Protein AF-0000000087669460 (afdb_homodimer)

Nearest PDB structures (foldseek):
  6a54-assembly1_A  TM=9.363E-01  e=1.721E-11  Candidatus Pelagibacter ubique HTCC1062
  5tfz-assembly1_B  TM=9.361E-01  e=1.911E-11  Candidatus Pelagibacter ubique HTCC1062
  6a55-assembly1_B  TM=9.309E-01  e=2.482E-11  Candidatus Pelagibacter ubique HTCC1062
  3h9a-assembly1_A  TM=9.323E-01  e=5.421E-06  Bacillus subtilis
  5fq0-assembly1_A  TM=8.524E-01  e=1.253E-06  Halomonas sp.

Solvent-accessible surface area (backbone atoms only — not comparable to full-atom values): 13036 Å² total; per-residue (Å²): 125,82,77,70,64,44,71,46,75,49,37,58,90,79,30,68,81,46,72,48,79,46,90,76,55,20,34,34,34,34,19,68,68,38,17,40,87,82,34,57,40,56,59,34,13,31,31,40,38,39,22,45,48,67,59,13,19,40,43,58,28,28,33,72,65,40,39,35,42,34,29,69,33,42,40,33,42,36,33,48,75,89,40,77,42,83,41,37,54,58,30,33,35,42,41,39,48,52,45,45,32,30,38,34,14,76,33,88,47,52,23,30,32,42,39,39,33,66,40,22,39,54,88,71,63,58,79,44,57,79,130,125,82,76,69,65,44,70,46,76,48,36,58,88,79,31,68,81,45,71,46,80,44,89,76,55,20,33,34,36,34,21,69,69,36,18,41,87,82,33,58,40,54,59,34,12,31,30,39,38,38,22,44,47,67,60,12,20,39,43,59,28,28,33,72,64,40,38,36,43,36,29,68,33,41,39,31,42,38,34,48,75,89,40,77,41,82,40,37,53,58,30,35,35,41,41,39,50,52,46,45,33,32,38,34,16,79,33,88,48,52,22,29,30,41,39,40,32,66,39,22,38,55,87,71,64,59,80,43,57,80,130

Organism: NCBI:txid484088

Structure (mmCIF, N/CA/C/O backbone):
data_AF-0000000087669460-model_v1
#
loop_
_entity.id
_entity.type
_entity.pdbx_description
1 polymer Cupin
#
loop_
_atom_site.group_PDB
_atom_site.id
_atom_site.type_symbol
_atom_site.label_atom_id
_atom_site.label_alt_id
_atom_site.label_comp_id
_atom_site.label_asym_id
_atom_site.label_entity_id
_atom_site.label_seq_id
_atom_site.pdbx_PDB_ins_code
_atom_site.Cartn_x
_atom_site.Cartn_y
_atom_site.Cartn_z
_atom_site.occupancy
_atom_site.B_iso_or_equiv
_atom_site.auth_seq_id
_atom_site.auth_comp_id
_atom_site.auth_asym_id
_atom_site.auth_atom_id
_atom_site.pdbx_PDB_model_num
ATOM 1 N N . MET A 1 1 ? 17.766 -7.715 21.797 1 35.56 1 MET A N 1
ATOM 2 C CA . MET A 1 1 ? 17.625 -6.266 21.734 1 35.56 1 MET A CA 1
ATOM 3 C C . MET A 1 1 ? 16.609 -5.875 20.656 1 35.56 1 MET A C 1
ATOM 5 O O . MET A 1 1 ? 16.781 -6.23 19.484 1 35.56 1 MET A O 1
ATOM 9 N N . THR A 1 2 ? 15.438 -5.91 20.953 1 46.94 2 THR A N 1
ATOM 10 C CA . THR A 1 2 ? 14.32 -5.707 20.047 1 46.94 2 THR A CA 1
ATOM 11 C C . THR A 1 2 ? 14.633 -4.594 19.047 1 46.94 2 THR A C 1
ATOM 13 O O . THR A 1 2 ? 14.891 -3.455 19.453 1 46.94 2 THR A O 1
ATOM 16 N N . LYS A 1 3 ? 15.297 -4.859 18.062 1 59.25 3 LYS A N 1
ATOM 17 C CA . LYS A 1 3 ? 15.781 -3.848 17.125 1 59.25 3 LYS A CA 1
ATOM 18 C C . LYS A 1 3 ? 14.75 -2.736 16.938 1 59.25 3 LYS A C 1
ATOM 20 O O . LYS A 1 3 ? 13.57 -3.01 16.688 1 59.25 3 LYS A O 1
ATOM 25 N N . LEU A 1 4 ? 14.922 -1.561 17.453 1 86.25 4 LEU A N 1
ATOM 26 C CA . LEU A 1 4 ? 14.039 -0.399 17.391 1 86.25 4 LEU A CA 1
ATOM 27 C C . LEU A 1 4 ? 13.648 -0.082 15.953 1 86.25 4 LEU A C 1
ATOM 29 O O . LEU A 1 4 ? 14.508 0.016 15.078 1 86.25 4 LEU A O 1
ATOM 33 N N . THR A 1 5 ? 12.422 -0.112 15.719 1 95.88 5 THR A N 1
ATOM 34 C CA . THR A 1 5 ? 11.891 0.25 14.406 1 95.88 5 THR A CA 1
ATOM 35 C C . THR A 1 5 ? 12.359 1.645 14 1 95.88 5 THR A C 1
ATOM 37 O O . THR A 1 5 ? 12.352 2.57 14.82 1 95.88 5 THR A O 1
ATOM 40 N N . GLN A 1 6 ? 12.883 1.803 12.789 1 97.75 6 GLN A N 1
ATOM 41 C CA . GLN A 1 6 ? 13.383 3.07 12.273 1 97.75 6 GLN A CA 1
ATOM 42 C C . GLN A 1 6 ? 12.672 3.453 10.977 1 97.75 6 GLN A C 1
ATOM 44 O O . GLN A 1 6 ? 12.18 2.586 10.258 1 97.75 6 GLN A O 1
ATOM 49 N N . PRO A 1 7 ? 12.602 4.797 10.758 1 98.31 7 PRO A N 1
ATOM 50 C CA . PRO A 1 7 ? 12.094 5.195 9.438 1 98.31 7 PRO A CA 1
ATOM 51 C C . PRO A 1 7 ? 12.945 4.66 8.289 1 98.31 7 PRO A C 1
ATOM 53 O O . PRO A 1 7 ? 14.172 4.59 8.414 1 98.31 7 PRO A O 1
ATOM 56 N N . VAL A 1 8 ? 12.367 4.289 7.199 1 98.56 8 VAL A N 1
ATOM 57 C CA . VAL A 1 8 ? 13.07 3.812 6.012 1 98.56 8 VAL A CA 1
ATOM 58 C C . VAL A 1 8 ? 12.445 4.426 4.758 1 98.56 8 VAL A C 1
ATOM 60 O O . VAL A 1 8 ? 11.227 4.445 4.613 1 98.56 8 VAL A O 1
ATOM 63 N N . ILE A 1 9 ? 13.164 5.023 3.895 1 98.81 9 ILE A N 1
ATOM 64 C CA . ILE A 1 9 ? 12.773 5.438 2.551 1 98.81 9 ILE A CA 1
ATOM 65 C C . ILE A 1 9 ? 13.578 4.652 1.515 1 98.81 9 ILE A C 1
ATOM 67 O O . ILE A 1 9 ? 14.805 4.617 1.569 1 98.81 9 ILE A O 1
ATOM 71 N N . THR A 1 10 ? 12.922 3.99 0.624 1 98.81 10 THR A N 1
ATOM 72 C CA . THR A 1 10 ? 13.609 3.146 -0.344 1 98.81 10 THR A CA 1
ATOM 73 C C . THR A 1 10 ? 12.805 3.037 -1.637 1 98.81 10 THR A C 1
ATOM 75 O O . THR A 1 10 ? 11.773 3.689 -1.787 1 98.81 10 THR A O 1
ATOM 78 N N . SER A 1 11 ? 13.266 2.309 -2.615 1 98.88 11 SER A N 1
ATOM 79 C CA . SER A 1 11 ? 12.633 2.018 -3.898 1 98.88 11 SER A CA 1
ATOM 80 C C . SER A 1 11 ? 13.07 0.655 -4.43 1 98.88 11 SER A C 1
ATOM 82 O O . SER A 1 11 ? 13.945 0.011 -3.859 1 98.88 11 SER A O 1
ATOM 84 N N . ALA A 1 12 ? 12.383 0.274 -5.473 1 98.81 12 ALA A N 1
ATOM 85 C CA . ALA A 1 12 ? 12.727 -1.005 -6.09 1 98.81 12 ALA A CA 1
ATOM 86 C C . ALA A 1 12 ? 14.188 -1.04 -6.512 1 98.81 12 ALA A C 1
ATOM 88 O O . ALA A 1 12 ? 14.844 -2.082 -6.422 1 98.81 12 ALA A O 1
ATOM 89 N N . ALA A 1 13 ? 14.688 0.065 -6.926 1 98.5 13 ALA A N 1
ATOM 90 C CA . ALA A 1 13 ? 16.047 0.14 -7.445 1 98.5 13 ALA A CA 1
ATOM 91 C C . ALA A 1 13 ? 17.062 -0.194 -6.363 1 98.5 13 ALA A C 1
ATOM 93 O O . ALA A 1 13 ? 18.203 -0.595 -6.664 1 98.5 13 ALA A O 1
ATOM 94 N N . GLU A 1 14 ? 16.719 -0.073 -5.105 1 98.5 14 GLU A N 1
ATOM 95 C CA . GLU A 1 14 ? 17.641 -0.268 -3.994 1 98.5 14 GLU A CA 1
ATOM 96 C C . GLU A 1 14 ? 17.484 -1.66 -3.387 1 98.5 14 GLU A C 1
ATOM 98 O O . GLU A 1 14 ? 18.047 -1.948 -2.332 1 98.5 14 GLU A O 1
ATOM 103 N N . ARG A 1 15 ? 16.672 -2.457 -3.953 1 98.75 15 ARG A N 1
ATOM 104 C CA . ARG A 1 15 ? 16.391 -3.795 -3.445 1 98.75 15 ARG A CA 1
ATOM 105 C C . ARG A 1 15 ? 16.641 -4.852 -4.516 1 98.75 15 ARG A C 1
ATOM 107 O O . ARG A 1 15 ? 16.422 -4.609 -5.703 1 98.75 15 ARG A O 1
ATOM 114 N N . PRO A 1 16 ? 17.094 -6.004 -4.113 1 98.38 16 PRO A N 1
ATOM 115 C CA . PRO A 1 16 ? 17.328 -7.047 -5.113 1 98.38 16 PRO A CA 1
ATOM 116 C C . PRO A 1 16 ? 16.047 -7.465 -5.836 1 98.38 16 PRO A C 1
ATOM 118 O O . PRO A 1 16 ? 14.953 -7.391 -5.262 1 98.38 16 PRO A O 1
ATOM 121 N N . ARG A 1 17 ? 16.234 -7.891 -7.035 1 98.5 17 ARG A N 1
ATOM 122 C CA . ARG A 1 17 ? 15.133 -8.477 -7.805 1 98.5 17 ARG A CA 1
ATOM 123 C C . ARG A 1 17 ? 15.016 -9.969 -7.535 1 98.5 17 ARG A C 1
ATOM 125 O O . ARG A 1 17 ? 16 -10.711 -7.633 1 98.5 17 ARG A O 1
ATOM 132 N N . GLU A 1 18 ? 13.891 -10.383 -7.191 1 98.44 18 GLU A N 1
ATOM 133 C CA . GLU A 1 18 ? 13.555 -11.797 -7.059 1 98.44 18 GLU A CA 1
ATOM 134 C C . GLU A 1 18 ? 12.516 -12.219 -8.094 1 98.44 18 GLU A C 1
ATOM 136 O O . GLU A 1 18 ? 11.852 -11.375 -8.695 1 98.44 18 GLU A O 1
ATOM 141 N N . GLU A 1 19 ? 12.453 -13.523 -8.352 1 98 19 GLU A N 1
ATOM 142 C CA . GLU A 1 19 ? 11.484 -13.93 -9.367 1 98 19 GLU A CA 1
ATOM 143 C C . GLU A 1 19 ? 11.117 -15.398 -9.219 1 98 19 GLU A C 1
ATOM 145 O O . GLU A 1 19 ? 11.898 -16.203 -8.703 1 98 19 GLU A O 1
ATOM 150 N N . TRP A 1 20 ? 9.977 -15.688 -9.516 1 97.56 20 TRP A N 1
ATOM 151 C CA . TRP A 1 20 ? 9.531 -17.031 -9.875 1 97.56 20 TRP A CA 1
ATOM 152 C C . TRP A 1 20 ? 9.297 -17.156 -11.375 1 97.56 20 TRP A C 1
ATOM 154 O O . TRP A 1 20 ? 8.781 -16.219 -12 1 97.56 20 TRP A O 1
ATOM 164 N N . ASN A 1 21 ? 9.711 -18.141 -11.977 1 96.56 21 ASN A N 1
ATOM 165 C CA . ASN A 1 21 ? 9.492 -18.453 -13.383 1 96.56 21 ASN A CA 1
ATOM 166 C C . ASN A 1 21 ? 9.391 -19.953 -13.609 1 96.56 21 ASN A C 1
ATOM 168 O O . ASN A 1 21 ? 10.312 -20.578 -14.148 1 96.56 21 ASN A O 1
ATOM 172 N N . ASP A 1 22 ? 8.281 -20.516 -13.227 1 96.38 22 ASP A N 1
ATOM 173 C CA . ASP A 1 22 ? 8.008 -21.938 -13.344 1 96.38 22 ASP A CA 1
ATOM 174 C C . ASP A 1 22 ? 6.5 -22.203 -13.367 1 96.38 22 ASP A C 1
ATOM 176 O O . ASP A 1 22 ? 5.707 -21.344 -12.984 1 96.38 22 ASP A O 1
ATOM 180 N N . PRO A 1 23 ? 6.059 -23.328 -13.828 1 94.94 23 PRO A N 1
ATOM 181 C CA . PRO A 1 23 ? 4.633 -23.578 -14.039 1 94.94 23 PRO A CA 1
ATOM 182 C C . PRO A 1 23 ? 3.834 -23.562 -12.742 1 94.94 23 PRO A C 1
ATOM 184 O O . PRO A 1 23 ? 2.635 -23.266 -12.75 1 94.94 23 PRO A O 1
ATOM 187 N N . VAL A 1 24 ? 4.422 -23.875 -11.641 1 96.38 24 VAL A N 1
ATOM 188 C CA . VAL A 1 24 ? 3.719 -23.969 -10.367 1 96.38 24 VAL A CA 1
ATOM 189 C C . VAL A 1 24 ? 3.398 -22.562 -9.852 1 96.38 24 VAL A C 1
ATOM 191 O O . VAL A 1 24 ? 2.268 -22.281 -9.438 1 96.38 24 VAL A O 1
ATOM 194 N N . HIS A 1 25 ? 4.332 -21.609 -9.945 1 97.31 25 HIS A N 1
ATOM 195 C CA . HIS A 1 25 ? 4.199 -20.297 -9.344 1 97.31 25 HIS A CA 1
ATOM 196 C C . HIS A 1 25 ? 3.738 -19.266 -10.367 1 97.31 25 HIS A C 1
ATOM 198 O O . HIS A 1 25 ? 3.061 -18.297 -10.023 1 97.31 25 HIS A O 1
ATOM 204 N N . GLY A 1 26 ? 4.078 -19.5 -11.602 1 96.44 26 GLY A N 1
ATOM 205 C CA . GLY A 1 26 ? 3.908 -18.5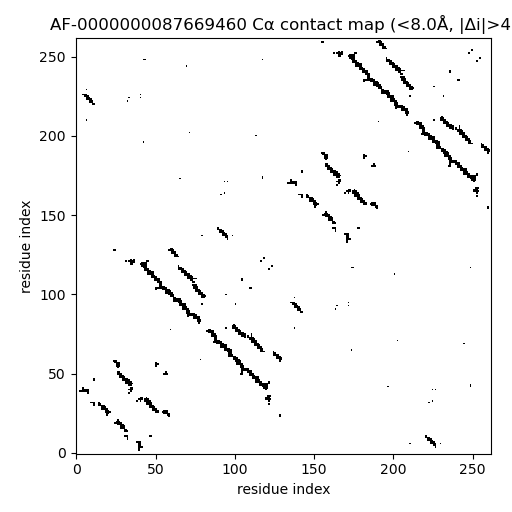16 -12.656 1 96.44 26 GLY A CA 1
ATOM 206 C C . GLY A 1 26 ? 5.172 -17.734 -12.945 1 96.44 26 GLY A C 1
ATOM 207 O O . GLY A 1 26 ? 6.277 -18.203 -12.664 1 96.44 26 GLY A O 1
ATOM 208 N N . SER A 1 27 ? 5.004 -16.703 -13.703 1 97.31 27 SER A N 1
ATOM 209 C CA . SER A 1 27 ? 6.098 -15.797 -14.055 1 97.31 27 SER A CA 1
ATOM 210 C C . SER A 1 27 ? 5.875 -14.406 -13.469 1 97.31 27 SER A C 1
ATOM 212 O O . SER A 1 27 ? 5.082 -13.625 -14 1 97.31 27 SER A O 1
ATOM 214 N N . VAL A 1 28 ? 6.602 -14.117 -12.391 1 98.44 28 VAL A N 1
ATOM 215 C CA . VAL A 1 28 ? 6.469 -12.867 -11.656 1 98.44 28 VAL A CA 1
ATOM 216 C C . VAL A 1 28 ? 7.801 -12.5 -11.008 1 98.44 28 VAL A C 1
ATOM 218 O O . VAL A 1 28 ? 8.547 -13.375 -10.57 1 98.44 28 VAL A O 1
ATOM 221 N N . SER A 1 29 ? 8.109 -11.25 -11.07 1 98.5 29 SER A N 1
ATOM 222 C CA . SER A 1 29 ? 9.266 -10.742 -10.336 1 98.5 29 SER A CA 1
ATOM 223 C C . SER A 1 29 ? 8.836 -9.727 -9.281 1 98.5 29 SER A C 1
ATOM 225 O O . SER A 1 29 ? 7.734 -9.172 -9.352 1 98.5 29 SER A O 1
ATOM 227 N N . TRP A 1 30 ? 9.734 -9.555 -8.266 1 98.81 30 TRP A N 1
ATOM 228 C CA . TRP A 1 30 ? 9.367 -8.57 -7.246 1 98.81 30 TRP A CA 1
ATOM 229 C C . TRP A 1 30 ? 10.609 -8.039 -6.543 1 98.81 30 TRP A C 1
ATOM 231 O O . TRP A 1 30 ? 11.703 -8.586 -6.695 1 98.81 30 TRP A O 1
ATOM 241 N N . HIS A 1 31 ? 10.453 -6.91 -5.945 1 98.88 31 HIS A N 1
ATOM 242 C CA . HIS A 1 31 ? 11.367 -6.293 -4.988 1 98.88 31 HIS A CA 1
ATOM 243 C C . HIS A 1 31 ? 10.703 -6.117 -3.629 1 98.88 31 HIS A C 1
ATOM 245 O O . HIS A 1 31 ? 9.734 -5.367 -3.498 1 98.88 31 HIS A O 1
ATOM 251 N N . THR A 1 32 ? 11.227 -6.84 -2.617 1 98.94 32 THR A N 1
ATOM 252 C CA . THR A 1 32 ? 10.75 -6.586 -1.265 1 98.94 32 THR A CA 1
ATOM 253 C C . THR A 1 32 ? 11.344 -5.293 -0.712 1 98.94 32 THR A C 1
ATOM 255 O O . THR A 1 32 ? 12.57 -5.148 -0.642 1 98.94 32 THR A O 1
ATOM 258 N N . LEU A 1 33 ? 10.477 -4.398 -0.314 1 98.94 33 LEU A N 1
ATOM 259 C CA . LEU A 1 33 ? 10.945 -3.08 0.102 1 98.94 33 LEU A CA 1
ATOM 260 C C . LEU A 1 33 ? 11.062 -3 1.62 1 98.94 33 LEU A C 1
ATOM 262 O O . LEU A 1 33 ? 12.008 -2.414 2.143 1 98.94 33 LEU A O 1
ATOM 266 N N . PHE A 1 34 ? 10.07 -3.486 2.322 1 98.94 34 PHE A N 1
ATOM 267 C CA . PHE A 1 34 ? 10.039 -3.521 3.779 1 98.94 34 PHE A CA 1
ATOM 268 C C . PHE A 1 34 ? 9.82 -4.945 4.281 1 98.94 34 PHE A C 1
ATOM 270 O O . PHE A 1 34 ? 8.859 -5.605 3.881 1 98.94 34 PHE A O 1
ATOM 277 N N . SER A 1 35 ? 10.625 -5.379 5.129 1 98.88 35 SER A N 1
ATOM 278 C CA . SER A 1 35 ? 10.57 -6.648 5.848 1 98.88 35 SER A CA 1
ATOM 279 C C . SER A 1 35 ? 11.531 -6.66 7.027 1 98.88 35 SER A C 1
ATOM 281 O O . SER A 1 35 ? 12.68 -6.227 6.898 1 98.88 35 SER A O 1
ATOM 283 N N . SER A 1 36 ? 11.047 -7.168 8.117 1 98.56 36 SER A N 1
ATOM 284 C CA . SER A 1 36 ? 11.828 -7.016 9.344 1 98.56 36 SER A CA 1
ATOM 285 C C . SER A 1 36 ? 13.156 -7.758 9.25 1 98.56 36 SER A C 1
ATOM 287 O O . SER A 1 36 ? 14.086 -7.461 10 1 98.56 36 SER A O 1
ATOM 289 N N . ASP A 1 37 ? 13.25 -8.742 8.398 1 98 37 ASP A N 1
ATOM 290 C CA . ASP A 1 37 ? 14.492 -9.492 8.25 1 98 37 ASP A CA 1
ATOM 291 C C . ASP A 1 37 ? 15.484 -8.727 7.367 1 98 37 ASP A C 1
ATOM 293 O O . ASP A 1 37 ? 16.672 -9.047 7.348 1 98 37 ASP A O 1
ATOM 297 N N . ILE A 1 38 ? 15.094 -7.637 6.652 1 97.56 38 ILE A N 1
ATOM 298 C CA . ILE A 1 38 ? 16.016 -6.969 5.746 1 97.56 38 ILE A CA 1
ATOM 299 C C . ILE A 1 38 ? 16.047 -5.473 6.043 1 97.56 38 ILE A C 1
ATOM 301 O O . ILE A 1 38 ? 16.984 -4.77 5.629 1 97.56 38 ILE A O 1
ATOM 305 N N . THR A 1 39 ? 15.047 -4.883 6.656 1 98.44 39 THR A N 1
ATOM 306 C CA . THR A 1 39 ? 14.984 -3.49 7.082 1 98.44 39 THR A CA 1
ATOM 307 C C . THR A 1 39 ? 14.578 -3.389 8.547 1 98.44 39 THR A C 1
ATOM 309 O O . THR A 1 39 ? 13.953 -4.305 9.094 1 98.44 39 THR A O 1
ATOM 312 N N . PRO A 1 40 ? 14.945 -2.273 9.148 1 98.38 40 PRO A N 1
ATOM 313 C CA . PRO A 1 40 ? 14.516 -2.082 10.539 1 98.38 40 PRO A CA 1
ATOM 314 C C . PRO A 1 40 ? 13.062 -1.623 10.656 1 98.38 40 PRO A C 1
ATOM 316 O O . PRO A 1 40 ? 12.789 -0.575 11.242 1 98.38 40 PRO A O 1
ATOM 319 N N . THR A 1 41 ? 12.141 -2.33 10.07 1 98.5 41 THR A N 1
ATOM 320 C CA . THR A 1 41 ? 10.711 -2.068 10.047 1 98.5 41 THR A CA 1
ATOM 321 C C . THR A 1 41 ? 9.938 -3.203 10.719 1 98.5 41 THR A C 1
ATOM 323 O O . THR A 1 41 ? 10.516 -4.254 11.023 1 98.5 41 THR A O 1
ATOM 326 N N . ASP A 1 42 ? 8.688 -2.9 11.039 1 97.5 42 ASP A N 1
ATOM 327 C CA . ASP A 1 42 ? 7.859 -3.889 11.727 1 97.5 42 ASP A CA 1
ATOM 328 C C . ASP A 1 42 ? 6.395 -3.768 11.305 1 97.5 42 ASP A C 1
ATOM 330 O O . ASP A 1 42 ? 6.066 -3.006 10.391 1 97.5 42 ASP A O 1
ATOM 334 N N . SER A 1 43 ? 5.617 -4.574 11.773 1 98.44 43 SER A N 1
ATOM 335 C CA . SER A 1 43 ? 4.16 -4.508 11.75 1 98.44 43 SER A CA 1
ATOM 336 C C . SER A 1 43 ? 3.613 -4.789 10.359 1 98.44 43 SER A C 1
ATOM 338 O O . SER A 1 43 ? 2.48 -5.254 10.211 1 98.44 43 SER A O 1
ATOM 340 N N . MET A 1 44 ? 4.375 -4.387 9.328 1 98.88 44 MET A N 1
ATOM 341 C CA . MET A 1 44 ? 3.973 -4.605 7.938 1 98.88 44 MET A CA 1
ATOM 342 C C . MET A 1 44 ? 5.168 -5.004 7.082 1 98.88 44 MET A C 1
ATOM 344 O O . MET A 1 44 ? 6.297 -4.574 7.34 1 98.88 44 MET A O 1
ATOM 348 N N . SER A 1 45 ? 4.969 -5.75 6.078 1 98.94 45 SER A N 1
ATOM 349 C CA . SER A 1 45 ? 5.902 -5.969 4.973 1 98.94 45 SER A CA 1
ATOM 350 C C . SER A 1 45 ? 5.277 -5.582 3.639 1 98.94 45 SER A C 1
ATOM 352 O O . SER A 1 45 ? 4.055 -5.609 3.486 1 98.94 45 SER A O 1
ATOM 354 N N . ALA A 1 46 ? 6.086 -5.176 2.689 1 98.94 46 ALA A N 1
ATOM 355 C CA . ALA A 1 46 ? 5.57 -4.625 1.439 1 98.94 46 ALA A CA 1
ATOM 356 C C . ALA A 1 46 ? 6.633 -4.664 0.344 1 98.94 46 ALA A C 1
ATOM 358 O O . A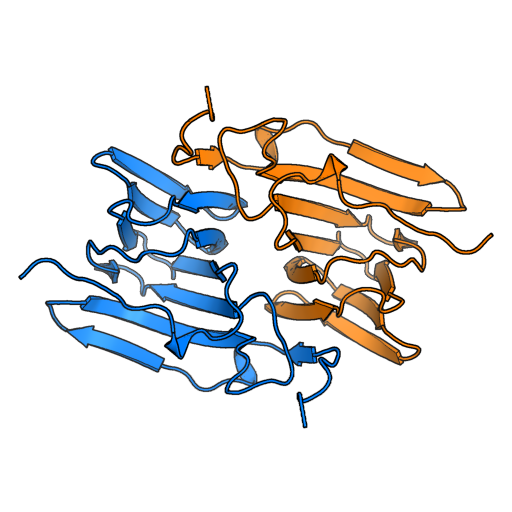LA A 1 46 ? 7.824 -4.766 0.631 1 98.94 46 ALA A O 1
ATOM 359 N N . GLY A 1 47 ? 6.152 -4.555 -0.864 1 98.94 47 GLY A N 1
ATOM 360 C CA . GLY A 1 47 ? 7.047 -4.531 -2.01 1 98.94 47 GLY A CA 1
ATOM 361 C C . GLY A 1 47 ? 6.328 -4.277 -3.322 1 98.94 47 GLY A C 1
ATOM 362 O O . GLY A 1 47 ? 5.164 -3.877 -3.33 1 98.94 47 GLY A O 1
ATOM 363 N N . ILE A 1 48 ? 7.078 -4.332 -4.379 1 98.94 48 ILE A N 1
ATOM 364 C CA . ILE A 1 48 ? 6.578 -4.145 -5.734 1 98.94 48 ILE A CA 1
ATOM 365 C C . ILE A 1 48 ? 6.707 -5.449 -6.52 1 98.94 48 ILE A C 1
ATOM 367 O O . ILE A 1 48 ? 7.75 -6.109 -6.473 1 98.94 48 ILE A O 1
ATOM 371 N N . ALA A 1 49 ? 5.695 -5.805 -7.164 1 98.88 49 ALA A N 1
ATOM 372 C CA . ALA A 1 49 ? 5.719 -6.961 -8.055 1 98.88 49 ALA A CA 1
ATOM 373 C C . ALA A 1 49 ? 5.438 -6.547 -9.5 1 98.88 49 ALA A C 1
ATOM 375 O O . ALA A 1 49 ? 4.77 -5.539 -9.742 1 98.88 49 ALA A O 1
ATOM 376 N N . GLU A 1 50 ? 5.938 -7.297 -10.352 1 98.75 50 GLU A N 1
ATOM 377 C CA . GLU A 1 50 ? 5.789 -7.031 -11.781 1 98.75 50 GLU A CA 1
ATOM 378 C C . GLU A 1 50 ? 5.492 -8.312 -12.555 1 98.75 50 GLU A C 1
ATOM 380 O O . GLU A 1 50 ? 6.125 -9.344 -12.32 1 98.75 50 GLU A O 1
ATOM 385 N N . LEU A 1 51 ? 4.516 -8.25 -13.375 1 98.69 51 LEU A N 1
ATOM 386 C CA . LEU A 1 51 ? 4.191 -9.305 -14.328 1 98.69 51 LEU A CA 1
ATOM 387 C C . LEU A 1 51 ? 4.441 -8.836 -15.758 1 98.69 51 LEU A C 1
ATOM 389 O O . LEU A 1 51 ? 3.938 -7.789 -16.172 1 98.69 51 LEU A O 1
ATOM 393 N N . ALA A 1 52 ? 5.242 -9.578 -16.5 1 96.25 52 ALA A N 1
ATOM 394 C CA . ALA A 1 52 ? 5.637 -9.195 -17.844 1 96.25 52 ALA A CA 1
ATOM 395 C C . ALA A 1 52 ? 4.434 -9.188 -18.797 1 96.25 52 ALA A C 1
ATOM 397 O O . ALA A 1 52 ? 3.453 -9.898 -18.562 1 96.25 52 ALA A O 1
ATOM 398 N N . PRO A 1 53 ? 4.605 -8.383 -19.891 1 94.81 53 PRO A N 1
ATOM 399 C CA . PRO A 1 53 ? 3.531 -8.375 -20.891 1 94.81 53 PRO A CA 1
ATOM 400 C C . PRO A 1 53 ? 3.328 -9.734 -21.547 1 94.81 53 PRO A C 1
ATOM 402 O O . PRO A 1 53 ? 4.293 -10.484 -21.734 1 94.81 53 PRO A O 1
ATOM 405 N N . GLY A 1 54 ? 2.137 -10.039 -21.875 1 86.25 54 GLY A N 1
ATOM 406 C CA . GLY A 1 54 ? 1.807 -11.141 -22.766 1 86.25 54 GLY A CA 1
ATOM 407 C C . GLY A 1 54 ? 1.803 -12.492 -22.078 1 86.25 54 GLY A C 1
ATOM 408 O O . GLY A 1 54 ? 1.92 -13.531 -22.734 1 86.25 54 GLY A O 1
ATOM 409 N N . GLY A 1 55 ? 1.774 -12.484 -20.781 1 86.12 55 GLY A N 1
ATOM 410 C CA . GLY A 1 55 ? 1.624 -13.805 -20.203 1 86.12 55 GLY A CA 1
ATOM 411 C C . GLY A 1 55 ? 2.148 -13.898 -18.781 1 86.12 55 GLY A C 1
ATOM 412 O O . GLY A 1 55 ? 2.094 -14.961 -18.156 1 86.12 55 GLY A O 1
ATOM 413 N N . GLY A 1 56 ? 2.699 -12.852 -18.297 1 95.25 56 GLY A N 1
ATOM 414 C CA . GLY A 1 56 ? 3.055 -12.883 -16.875 1 95.25 56 GLY A CA 1
ATOM 415 C C . GLY A 1 56 ? 1.882 -13.211 -15.977 1 95.25 56 GLY A C 1
ATOM 416 O O . GLY A 1 56 ? 0.754 -12.781 -16.234 1 95.25 56 GLY A O 1
ATOM 417 N N . ALA A 1 57 ? 2.207 -14.07 -14.961 1 97.56 57 ALA A N 1
ATOM 418 C CA . ALA A 1 57 ? 1.124 -14.469 -14.062 1 97.56 57 ALA A CA 1
ATOM 419 C C . ALA A 1 57 ? 1.663 -14.844 -12.68 1 97.56 57 ALA A C 1
ATOM 421 O O . ALA A 1 57 ? 2.82 -15.25 -12.555 1 97.56 57 ALA A O 1
ATOM 422 N N . LEU A 1 58 ? 0.91 -14.594 -11.711 1 98.44 58 LEU A N 1
ATOM 423 C CA . LEU A 1 58 ? 0.983 -15.227 -10.398 1 98.44 58 LEU A CA 1
ATOM 424 C C . LEU A 1 58 ? -0.125 -16.25 -10.227 1 98.44 58 LEU A C 1
ATOM 426 O O . LEU A 1 58 ? -1.307 -15.906 -10.195 1 98.44 58 LEU A O 1
ATOM 430 N N . GLN A 1 59 ? 0.293 -17.484 -10.148 1 97.88 59 GLN A N 1
ATOM 431 C CA . GLN A 1 59 ? -0.677 -18.578 -10.141 1 97.88 59 GLN A CA 1
ATOM 432 C C . GLN A 1 59 ? -1.532 -18.547 -8.875 1 97.88 59 GLN A C 1
ATOM 434 O O . GLN A 1 59 ? -1.141 -17.953 -7.871 1 97.88 59 GLN A O 1
ATOM 439 N N . MET A 1 60 ? -2.717 -19.219 -8.992 1 98.12 60 MET A N 1
ATOM 440 C CA . MET A 1 60 ? -3.639 -19.297 -7.863 1 98.12 60 MET A CA 1
ATOM 441 C C . MET A 1 60 ? -2.938 -19.844 -6.625 1 98.12 60 MET A C 1
ATOM 443 O O . MET A 1 60 ? -2.244 -20.859 -6.699 1 98.12 60 MET A O 1
ATOM 447 N N . HIS A 1 61 ? -3.127 -19.172 -5.504 1 98.62 61 HIS A 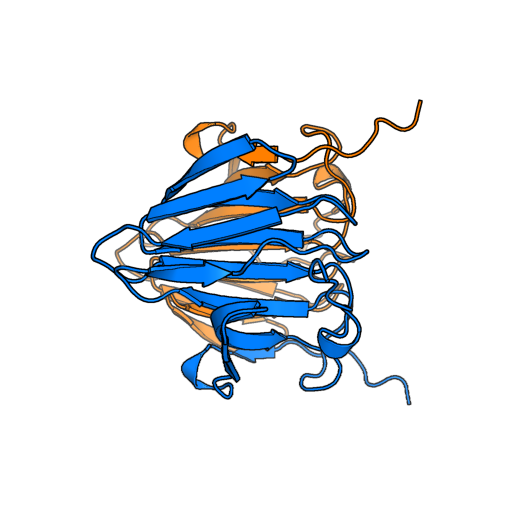N 1
ATOM 448 C CA . HIS A 1 61 ? -2.504 -19.594 -4.254 1 98.62 61 HIS A CA 1
ATOM 449 C C . HIS A 1 61 ? -3.258 -19.031 -3.051 1 98.62 61 HIS A C 1
ATOM 451 O O . HIS A 1 61 ? -4.238 -18.297 -3.213 1 98.62 61 HIS A O 1
ATOM 457 N N . ARG A 1 62 ? -2.83 -19.438 -1.843 1 98.38 62 ARG A N 1
ATOM 458 C CA . ARG A 1 62 ? -3.371 -18.953 -0.576 1 98.38 62 ARG A CA 1
ATOM 459 C C . ARG A 1 62 ? -2.254 -18.656 0.415 1 98.38 62 ARG A C 1
ATOM 461 O O . ARG A 1 62 ? -1.15 -19.188 0.303 1 98.38 62 ARG A O 1
ATOM 468 N N . HIS A 1 63 ? -2.514 -17.859 1.262 1 98.62 63 HIS A N 1
ATOM 469 C CA . HIS A 1 63 ? -1.735 -17.625 2.473 1 98.62 63 HIS A CA 1
ATOM 470 C C . HIS A 1 63 ? -2.611 -17.078 3.592 1 98.62 63 HIS A C 1
ATOM 472 O O . HIS A 1 63 ? -3.686 -16.516 3.332 1 98.62 63 HIS A O 1
ATOM 478 N N . ALA A 1 64 ? -2.168 -17.188 4.84 1 98.62 64 ALA A N 1
ATOM 479 C CA . ALA A 1 64 ? -2.992 -16.906 6.012 1 98.62 64 ALA A CA 1
ATOM 480 C C . ALA A 1 64 ? -3.215 -15.406 6.191 1 98.62 64 ALA A C 1
ATOM 482 O O . ALA A 1 64 ? -4.258 -14.984 6.691 1 98.62 64 ALA A O 1
ATOM 483 N N . GLU A 1 65 ? -2.246 -14.664 5.852 1 98.56 65 GLU A N 1
ATOM 484 C CA . GLU A 1 65 ? -2.305 -13.219 6.07 1 98.56 65 GLU A CA 1
ATOM 485 C C . GLU A 1 65 ? -3.164 -12.539 5.012 1 98.56 65 GLU A C 1
ATOM 487 O O . GLU A 1 65 ? -3.086 -12.875 3.828 1 98.56 65 GLU A O 1
ATOM 492 N N . PRO A 1 66 ? -4.027 -11.633 5.402 1 98.81 66 PRO A N 1
ATOM 493 C CA . PRO A 1 66 ? -4.617 -10.773 4.371 1 98.81 66 PRO A CA 1
ATOM 494 C C . PRO A 1 66 ? -3.57 -9.961 3.615 1 98.81 66 PRO A C 1
ATOM 496 O O . PRO A 1 66 ? -2.428 -9.844 4.066 1 98.81 66 PRO A O 1
ATOM 499 N N . GLU A 1 67 ? -3.953 -9.453 2.502 1 98.94 67 GLU A N 1
ATOM 500 C CA . GLU A 1 67 ? -3.027 -8.75 1.612 1 98.94 67 GLU A CA 1
ATOM 501 C C . GLU A 1 67 ? -3.732 -7.633 0.851 1 98.94 67 GLU A C 1
ATOM 503 O O . GLU A 1 67 ? -4.926 -7.73 0.558 1 98.94 67 GLU A O 1
ATOM 508 N N . ILE A 1 68 ? -3.08 -6.559 0.582 1 98.94 68 ILE A N 1
ATOM 509 C CA . ILE A 1 68 ? -3.557 -5.488 -0.288 1 98.94 68 ILE A CA 1
ATOM 510 C C . ILE A 1 68 ? -2.686 -5.414 -1.541 1 98.94 68 ILE A C 1
ATOM 512 O O . ILE A 1 68 ? -1.46 -5.527 -1.46 1 98.94 68 ILE A O 1
ATOM 516 N N . TYR A 1 69 ? -3.291 -5.348 -2.721 1 98.94 69 TYR A N 1
ATOM 517 C CA . TYR A 1 69 ? -2.646 -4.914 -3.953 1 98.94 69 TYR A CA 1
ATOM 518 C C . TYR A 1 69 ? -3.062 -3.492 -4.316 1 98.94 69 TYR A C 1
ATOM 520 O O . TYR A 1 69 ? -4.238 -3.135 -4.203 1 98.94 69 TYR A O 1
ATOM 528 N N . PHE A 1 70 ? -2.182 -2.68 -4.727 1 99 70 PHE A N 1
ATOM 529 C CA . PHE A 1 70 ? -2.453 -1.437 -5.438 1 99 70 PHE A CA 1
ATOM 530 C C . PHE A 1 70 ? -1.797 -1.447 -6.816 1 99 70 PHE A C 1
ATOM 532 O O . PHE A 1 70 ? -0.568 -1.437 -6.922 1 99 70 PHE A O 1
ATOM 539 N N . ILE A 1 71 ? -2.588 -1.452 -7.871 1 98.94 71 ILE A N 1
ATOM 540 C CA . ILE A 1 71 ? -2.061 -1.521 -9.227 1 98.94 71 ILE A CA 1
ATOM 541 C C . ILE A 1 71 ? -1.503 -0.159 -9.633 1 98.94 71 ILE A C 1
ATOM 543 O O . ILE A 1 71 ? -2.207 0.852 -9.57 1 98.94 71 ILE A O 1
ATOM 547 N N . THR A 1 72 ? -0.277 -0.167 -10.062 1 98.69 72 THR A N 1
ATOM 548 C CA . THR A 1 72 ? 0.364 1.112 -10.344 1 98.69 72 THR A CA 1
ATOM 549 C C . THR A 1 72 ? 0.564 1.301 -11.844 1 98.69 72 THR A C 1
ATOM 551 O O . THR A 1 72 ? 0.74 2.426 -12.32 1 98.69 72 THR A O 1
ATOM 554 N N . GLU A 1 73 ? 0.645 0.259 -12.516 1 98.31 73 GLU A N 1
ATOM 555 C CA . GLU A 1 73 ? 0.861 0.302 -13.953 1 98.31 73 GLU A CA 1
ATOM 556 C C . GLU A 1 73 ? 0.197 -0.884 -14.648 1 98.31 73 GLU A C 1
ATOM 558 O O . GLU A 1 73 ? 0.22 -2.004 -14.133 1 98.31 73 GLU A O 1
ATOM 563 N N . GLY A 1 74 ? -0.349 -0.656 -15.859 1 98 74 GLY A N 1
ATOM 564 C CA . GLY A 1 74 ? -0.834 -1.726 -16.719 1 98 74 GLY A CA 1
ATOM 565 C C . GLY A 1 74 ? -2.238 -2.182 -16.359 1 98 74 GLY A C 1
ATOM 566 O O . GLY A 1 74 ? -2.98 -1.463 -15.688 1 98 74 GLY A O 1
ATOM 567 N N . THR A 1 75 ? -2.672 -3.227 -17.047 1 97.81 75 THR A N 1
ATOM 568 C CA . THR A 1 75 ? -3.965 -3.879 -16.875 1 97.81 75 THR A CA 1
ATOM 569 C C . THR A 1 75 ? -3.789 -5.379 -16.656 1 97.81 75 THR A C 1
ATOM 571 O O . THR A 1 75 ? -2.895 -5.996 -17.234 1 97.81 75 THR A O 1
ATOM 574 N N . GLY A 1 76 ? -4.617 -5.949 -15.812 1 98.19 76 GLY A N 1
ATOM 575 C CA . GLY A 1 76 ? -4.555 -7.379 -15.555 1 98.19 76 GLY A CA 1
ATOM 576 C C . GLY A 1 76 ? -5.902 -7.984 -15.211 1 98.19 76 GLY A C 1
ATOM 577 O O . GLY A 1 76 ? -6.902 -7.27 -15.117 1 98.19 76 GLY A O 1
ATOM 578 N N . ILE A 1 77 ? -5.926 -9.266 -15.117 1 98.44 77 ILE A N 1
ATOM 579 C CA . ILE A 1 77 ? -7.094 -10.008 -14.656 1 98.44 77 ILE A CA 1
ATOM 580 C C . ILE A 1 77 ? -6.836 -10.562 -13.258 1 98.44 77 ILE A C 1
ATOM 582 O O . ILE A 1 77 ? -6.008 -11.453 -13.078 1 98.44 77 ILE A O 1
ATOM 586 N N . MET A 1 78 ? -7.551 -10.039 -12.281 1 98.81 78 MET A N 1
ATOM 587 C CA . MET A 1 78 ? -7.496 -10.523 -10.898 1 98.81 78 MET A CA 1
ATOM 588 C C . MET A 1 78 ? -8.438 -11.703 -10.703 1 98.81 78 MET A C 1
ATOM 590 O O . MET A 1 78 ? -9.625 -11.625 -11.016 1 98.81 78 MET A O 1
ATOM 594 N N . MET A 1 79 ? -7.902 -12.773 -10.273 1 98.12 79 MET A N 1
ATOM 595 C CA . MET A 1 79 ? -8.703 -13.922 -9.867 1 98.12 79 MET A CA 1
ATOM 596 C C . MET A 1 79 ? -8.836 -13.977 -8.344 1 98.12 79 MET A C 1
ATOM 598 O O . MET A 1 79 ? -7.832 -14.117 -7.641 1 98.12 79 MET A O 1
ATOM 602 N N . LEU A 1 80 ? -9.969 -13.906 -7.898 1 97.69 80 LEU A N 1
ATOM 603 C CA . LEU A 1 80 ? -10.195 -13.82 -6.461 1 97.69 80 LEU A CA 1
ATOM 604 C C . LEU A 1 80 ? -11.492 -14.516 -6.066 1 97.69 80 LEU A C 1
ATOM 606 O O . LEU A 1 80 ? -12.578 -14.078 -6.445 1 97.69 80 LEU A O 1
ATOM 610 N N . GLU A 1 81 ? -11.336 -15.594 -5.324 1 94.88 81 GLU A N 1
ATOM 611 C CA . GLU A 1 81 ? -12.43 -16.438 -4.844 1 94.88 81 GLU A CA 1
ATOM 612 C C . GLU A 1 81 ? -13.375 -16.797 -5.984 1 94.88 81 GLU A C 1
ATOM 614 O O . GLU A 1 81 ? -14.586 -16.594 -5.883 1 94.88 81 GLU A O 1
ATOM 619 N N . GLY A 1 82 ? -12.781 -17.141 -7.043 1 92.75 82 GLY A N 1
ATOM 620 C CA . GLY A 1 82 ? -13.523 -17.734 -8.148 1 92.75 82 GLY A CA 1
ATOM 621 C C . GLY A 1 82 ? -14.023 -16.703 -9.141 1 92.75 82 GLY A C 1
ATOM 622 O O . GLY A 1 82 ? -14.625 -17.047 -10.156 1 92.75 82 GLY A O 1
ATOM 623 N N . SER A 1 83 ? -13.797 -15.492 -8.922 1 96.75 83 SER A N 1
ATOM 624 C CA . SER A 1 83 ? -14.242 -14.422 -9.812 1 96.75 83 SER A CA 1
ATOM 625 C C . SER A 1 83 ? -13.055 -13.734 -10.484 1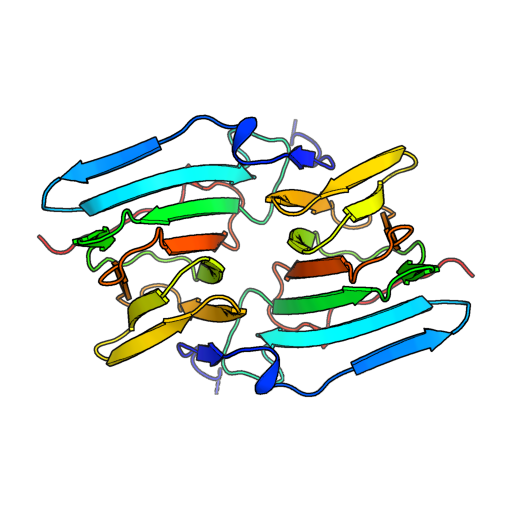 96.75 83 SER A C 1
ATOM 627 O O . SER A 1 83 ? -12.023 -13.5 -9.852 1 96.75 83 SER A O 1
ATOM 629 N N . GLU A 1 84 ? -13.266 -13.422 -11.766 1 98.12 84 GLU A N 1
ATOM 630 C CA . GLU A 1 84 ? -12.273 -12.648 -12.5 1 98.12 84 GLU A CA 1
ATOM 631 C C . GLU A 1 84 ? -12.703 -11.188 -12.633 1 98.12 84 GLU A C 1
ATOM 633 O O . GLU A 1 84 ? -13.852 -10.906 -12.977 1 98.12 84 GLU A O 1
ATOM 638 N N . THR A 1 85 ? -11.867 -10.312 -12.328 1 98.5 85 THR A N 1
ATOM 639 C CA . THR A 1 85 ? -12.125 -8.883 -12.469 1 98.5 85 THR A CA 1
ATOM 640 C C . THR A 1 85 ? -10.945 -8.188 -13.133 1 98.5 85 THR A C 1
ATOM 642 O O . THR A 1 85 ? -9.789 -8.438 -12.781 1 98.5 85 THR A O 1
ATOM 645 N N . VAL A 1 86 ? -11.273 -7.34 -14.078 1 98.5 86 VAL A N 1
ATOM 646 C CA . VAL A 1 86 ? -10.227 -6.527 -14.688 1 98.5 86 VAL A CA 1
ATOM 647 C C . VAL A 1 86 ? -9.75 -5.473 -13.688 1 98.5 86 VAL A C 1
ATOM 649 O O . VAL A 1 86 ? -10.562 -4.801 -13.047 1 98.5 86 VAL A O 1
ATOM 652 N N . VAL A 1 87 ? -8.461 -5.363 -13.539 1 98.56 87 VAL A N 1
ATOM 653 C CA . VAL A 1 87 ? -7.863 -4.32 -12.719 1 98.56 87 VAL A CA 1
ATOM 654 C C . VAL A 1 87 ? -6.914 -3.477 -13.562 1 98.56 87 VAL A C 1
ATOM 656 O O . VAL A 1 87 ? -6.285 -3.984 -14.492 1 98.56 87 VAL A O 1
ATOM 659 N N . THR A 1 88 ? -6.848 -2.193 -13.266 1 98.38 88 THR A N 1
ATOM 660 C CA . THR A 1 88 ? -6.008 -1.231 -13.977 1 98.38 88 THR A CA 1
ATOM 661 C C . THR A 1 88 ? -5.277 -0.326 -12.984 1 98.38 88 THR A C 1
ATOM 663 O O . THR A 1 88 ? -5.551 -0.364 -11.781 1 98.38 88 THR A O 1
ATOM 666 N N . ALA A 1 89 ? -4.301 0.438 -13.523 1 98.38 89 ALA A N 1
ATOM 667 C CA . ALA A 1 89 ? -3.646 1.414 -12.656 1 98.38 89 ALA A CA 1
ATOM 668 C C . ALA A 1 89 ? -4.672 2.205 -11.844 1 98.38 89 ALA A C 1
ATOM 670 O O . ALA A 1 89 ? -5.652 2.711 -12.398 1 98.38 89 ALA A O 1
ATOM 671 N N . GLY A 1 90 ? -4.504 2.205 -10.531 1 98.69 90 GLY A N 1
ATOM 672 C CA . GLY A 1 90 ? -5.445 2.881 -9.656 1 98.69 90 GLY A CA 1
ATOM 673 C C . GLY A 1 90 ? -6.387 1.927 -8.945 1 98.69 90 GLY A C 1
ATOM 674 O O . GLY A 1 90 ? -7.043 2.305 -7.973 1 98.69 90 GLY A O 1
ATOM 675 N N . SER A 1 91 ? -6.473 0.685 -9.406 1 98.88 91 SER A N 1
ATOM 676 C CA . SER A 1 91 ? -7.27 -0.324 -8.711 1 98.88 91 SER A CA 1
ATOM 677 C C . SER A 1 91 ? -6.59 -0.774 -7.426 1 98.88 91 SER A C 1
ATOM 679 O O . SER A 1 91 ? -5.379 -1.004 -7.402 1 98.88 91 SER A O 1
ATOM 681 N N . ALA A 1 92 ? -7.363 -0.826 -6.371 1 98.94 92 ALA A N 1
ATOM 682 C CA . ALA A 1 92 ? -6.922 -1.414 -5.109 1 98.94 92 ALA A CA 1
ATOM 683 C C . ALA A 1 92 ? -7.695 -2.691 -4.797 1 98.94 92 ALA A C 1
ATOM 685 O O . ALA A 1 92 ? -8.906 -2.762 -5.023 1 98.94 92 ALA A O 1
ATOM 686 N N . VAL A 1 93 ? -6.992 -3.709 -4.316 1 98.94 93 VAL A N 1
ATOM 687 C CA . VAL A 1 93 ? -7.586 -5.012 -4.035 1 98.94 93 VAL A CA 1
ATOM 688 C C . VAL A 1 93 ? -7.301 -5.41 -2.59 1 98.94 93 VAL A C 1
ATOM 690 O O . VAL A 1 93 ? -6.145 -5.402 -2.152 1 98.94 93 VAL A O 1
ATOM 693 N N . PHE A 1 94 ? -8.32 -5.723 -1.835 1 98.94 94 PHE A N 1
ATOM 694 C CA . PHE A 1 94 ? -8.164 -6.363 -0.534 1 98.94 94 PHE A CA 1
ATOM 695 C C . PHE A 1 94 ? -8.398 -7.863 -0.639 1 98.94 94 PHE A C 1
ATOM 697 O O . PHE A 1 94 ? -9.469 -8.305 -1.078 1 98.94 94 PHE A O 1
ATOM 704 N N . ILE A 1 95 ? -7.473 -8.633 -0.232 1 98.88 95 ILE A N 1
ATOM 705 C CA . ILE A 1 95 ? -7.508 -10.086 -0.28 1 98.88 95 ILE A CA 1
ATOM 706 C C . ILE A 1 95 ? -7.562 -10.648 1.139 1 98.88 95 ILE A C 1
ATOM 708 O O . ILE A 1 95 ? -6.582 -10.578 1.882 1 98.88 95 ILE A O 1
ATOM 712 N N . PRO A 1 96 ? -8.68 -11.258 1.52 1 98.56 96 PRO A N 1
ATOM 713 C CA . PRO A 1 96 ? -8.766 -11.836 2.863 1 98.56 96 PRO A CA 1
ATOM 714 C C . PRO A 1 96 ? -7.754 -12.953 3.09 1 98.56 96 PRO A C 1
ATOM 716 O O . PRO A 1 96 ? -7.352 -13.633 2.141 1 98.56 96 PRO A O 1
ATOM 719 N N . GLY A 1 97 ? -7.383 -13.094 4.379 1 98.38 97 GLY A N 1
ATOM 720 C CA . GLY A 1 97 ? -6.566 -14.25 4.703 1 98.38 97 GLY A CA 1
ATOM 721 C C . GLY A 1 97 ? -7.156 -15.555 4.199 1 98.38 97 GLY A C 1
ATOM 722 O O . GLY A 1 97 ? -8.352 -15.805 4.359 1 98.38 97 GLY A O 1
ATOM 723 N N . ASN A 1 98 ? -6.352 -16.297 3.545 1 97.94 98 ASN A N 1
ATOM 724 C CA . ASN A 1 98 ? -6.645 -17.625 3.051 1 97.94 98 ASN A CA 1
ATOM 725 C C . ASN A 1 98 ? -7.562 -17.594 1.834 1 97.94 98 ASN A C 1
ATOM 727 O O . ASN A 1 98 ? -7.977 -18.641 1.329 1 97.94 98 ASN A O 1
ATOM 731 N N . ALA A 1 99 ? -7.961 -16.453 1.38 1 98.06 99 ALA A N 1
ATOM 732 C CA . ALA A 1 99 ? -8.695 -16.375 0.122 1 98.06 99 ALA A CA 1
ATOM 733 C C . ALA A 1 99 ? -7.832 -16.812 -1.052 1 98.06 99 ALA A C 1
ATOM 735 O O . ALA A 1 99 ? -6.676 -16.406 -1.173 1 98.06 99 ALA A O 1
ATOM 736 N N . GLU A 1 100 ? -8.359 -17.688 -1.854 1 98.31 100 GLU A N 1
ATOM 737 C CA . GLU A 1 100 ? -7.645 -18.062 -3.066 1 98.31 100 GLU A CA 1
ATOM 738 C C . GLU A 1 100 ? -7.605 -16.922 -4.074 1 98.31 100 GLU A C 1
ATOM 740 O O . GLU A 1 100 ? -8.633 -16.297 -4.344 1 98.31 100 GLU A O 1
ATOM 745 N N . HIS A 1 101 ? -6.387 -16.672 -4.602 1 98.75 101 HIS A N 1
ATOM 746 C CA . HIS A 1 101 ? -6.266 -15.531 -5.504 1 98.75 101 HIS A CA 1
ATOM 747 C C . HIS A 1 101 ? -5.09 -15.703 -6.457 1 98.75 101 HIS A C 1
ATOM 749 O O . HIS A 1 101 ? -4.195 -16.516 -6.207 1 98.75 101 HIS A O 1
ATOM 755 N N . GLY A 1 102 ? -5.121 -15.062 -7.551 1 98.56 102 GLY A N 1
ATOM 756 C CA . GLY A 1 102 ? -4.109 -14.984 -8.586 1 98.56 102 GLY A CA 1
ATOM 757 C C . GLY A 1 102 ? -4.242 -13.75 -9.461 1 98.56 102 GLY A C 1
ATOM 758 O O . GLY A 1 102 ? -5.191 -12.977 -9.312 1 98.56 102 GLY A O 1
ATOM 759 N N . LEU A 1 103 ? -3.279 -13.531 -10.297 1 98.75 103 LEU A N 1
ATOM 760 C CA . LEU A 1 103 ? -3.24 -12.359 -11.164 1 98.75 103 LEU A CA 1
ATOM 761 C C . LEU A 1 103 ? -2.543 -12.68 -12.484 1 98.75 103 LEU A C 1
ATOM 763 O O . LEU A 1 103 ? -1.509 -13.352 -12.5 1 98.75 103 LEU A O 1
ATOM 767 N N . ARG A 1 104 ? -3.076 -12.211 -13.57 1 98.06 104 ARG A N 1
ATOM 768 C CA . ARG A 1 104 ? -2.43 -12.43 -14.859 1 98.06 104 ARG A CA 1
ATOM 769 C C . ARG A 1 104 ? -2.402 -11.148 -15.68 1 98.06 104 ARG A C 1
ATOM 771 O O . ARG A 1 104 ? -3.32 -10.328 -15.602 1 98.06 104 ARG A O 1
ATOM 778 N N . ASN A 1 105 ? -1.388 -10.992 -16.469 1 98.44 105 ASN A N 1
ATOM 779 C CA . ASN A 1 105 ? -1.219 -9.883 -17.406 1 98.44 105 ASN A CA 1
ATOM 780 C C . ASN A 1 105 ? -1.449 -10.328 -18.844 1 98.44 105 ASN A C 1
ATOM 782 O O . ASN A 1 105 ? -0.564 -10.914 -19.469 1 98.44 105 ASN A O 1
ATOM 786 N N . GLU A 1 106 ? -2.506 -9.938 -19.344 1 94 106 GLU A N 1
ATOM 787 C CA . GLU A 1 106 ? -2.807 -10.266 -20.734 1 94 106 GLU A CA 1
ATOM 788 C C . GLU A 1 106 ? -2.607 -9.055 -21.641 1 94 106 GLU A C 1
ATOM 790 O O . GLU A 1 106 ? -2.988 -9.078 -22.812 1 94 106 GLU A O 1
ATOM 795 N N . GLY A 1 107 ? -2.133 -8 -21.047 1 93.81 107 GLY A N 1
ATOM 796 C CA . GLY A 1 107 ? -1.935 -6.77 -21.797 1 93.81 107 GLY A CA 1
ATOM 797 C C . GLY A 1 107 ? -0.587 -6.707 -22.484 1 93.81 107 GLY A C 1
ATOM 798 O O . GLY A 1 107 ? 0.184 -7.668 -22.453 1 93.81 107 GLY A O 1
ATOM 799 N N . THR A 1 108 ? -0.312 -5.57 -23.141 1 94.69 108 THR A N 1
ATOM 800 C CA . THR A 1 108 ? 0.882 -5.418 -23.969 1 94.69 108 THR A CA 1
ATOM 801 C C . THR A 1 108 ? 1.96 -4.641 -23.219 1 94.69 108 THR A C 1
ATOM 803 O O . THR A 1 108 ? 3.07 -4.465 -23.719 1 94.69 108 THR A O 1
ATOM 806 N N . VAL A 1 109 ? 1.635 -4.16 -22.031 1 97.19 109 VAL A N 1
ATOM 807 C CA . VAL A 1 109 ? 2.617 -3.469 -21.203 1 97.19 109 VAL A CA 1
ATOM 808 C C . VAL A 1 109 ? 2.773 -4.199 -19.875 1 97.19 109 VAL A C 1
ATOM 810 O O . VAL A 1 109 ? 1.954 -5.051 -19.531 1 97.19 109 VAL A O 1
ATOM 813 N N . ALA A 1 110 ? 3.811 -3.881 -19.141 1 98.19 110 ALA A N 1
ATOM 814 C CA . ALA A 1 110 ? 4.051 -4.496 -17.844 1 98.19 110 ALA A CA 1
ATOM 815 C C . ALA A 1 110 ? 2.926 -4.164 -16.875 1 98.19 110 ALA A C 1
ATOM 817 O O . ALA A 1 110 ? 2.398 -3.051 -16.875 1 98.19 110 ALA A O 1
ATOM 818 N N . LEU A 1 111 ? 2.516 -5.164 -16.156 1 98.69 111 LEU A N 1
ATOM 819 C CA . LEU A 1 111 ? 1.627 -4.969 -15.016 1 98.69 111 LEU A CA 1
ATOM 820 C C . LEU A 1 111 ? 2.422 -4.855 -13.719 1 98.69 111 LEU A C 1
ATOM 822 O O . LEU A 1 111 ? 3.207 -5.746 -13.391 1 98.69 111 LEU A O 1
ATOM 826 N N . LYS A 1 112 ? 2.283 -3.727 -13 1 98.81 112 LYS A N 1
ATOM 827 C CA . LYS A 1 112 ? 2.986 -3.516 -11.734 1 98.81 112 LYS A CA 1
ATOM 828 C C . LYS A 1 112 ? 2.008 -3.234 -10.602 1 98.81 112 LYS A C 1
ATOM 830 O O . LYS A 1 112 ? 0.978 -2.59 -10.812 1 98.81 112 LYS A O 1
ATOM 835 N N . LEU A 1 113 ? 2.375 -3.74 -9.477 1 98.88 113 LEU A N 1
ATOM 836 C CA . LEU A 1 113 ? 1.544 -3.51 -8.305 1 98.88 113 LEU A CA 1
ATOM 837 C C . LEU A 1 113 ? 2.404 -3.33 -7.055 1 98.88 113 LEU A C 1
ATOM 839 O O . LEU A 1 113 ? 3.559 -3.766 -7.023 1 98.88 113 LEU A O 1
ATOM 843 N N . PHE A 1 114 ? 1.888 -2.598 -6.105 1 99 114 PHE A N 1
ATOM 844 C CA . PHE A 1 114 ? 2.416 -2.488 -4.75 1 99 114 PHE A CA 1
ATOM 845 C C . PHE A 1 114 ? 1.649 -3.395 -3.795 1 99 114 PHE A C 1
ATOM 847 O O . PHE A 1 114 ? 0.424 -3.303 -3.693 1 99 114 PHE A O 1
ATOM 854 N N . TYR A 1 115 ? 2.311 -4.371 -3.127 1 99 115 TYR A N 1
ATOM 855 C CA . TYR A 1 115 ? 1.644 -5.289 -2.209 1 99 115 TYR A CA 1
ATOM 856 C C . TYR A 1 115 ? 2.012 -4.973 -0.763 1 99 115 TYR A C 1
ATOM 858 O O . TYR A 1 115 ? 3.119 -4.508 -0.485 1 99 115 TYR A O 1
ATOM 86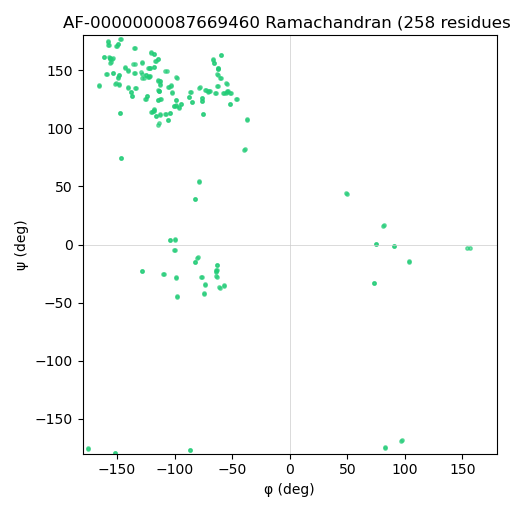6 N N . VAL A 1 116 ? 1.11 -5.23 0.143 1 99 116 VAL A N 1
ATOM 867 C CA . VAL A 1 116 ? 1.342 -5.016 1.567 1 99 116 VAL A CA 1
ATOM 868 C C . VAL A 1 116 ? 0.725 -6.156 2.369 1 99 116 VAL A C 1
ATOM 870 O O . VAL A 1 116 ? -0.395 -6.59 2.086 1 99 116 VAL A O 1
ATOM 873 N N . PHE A 1 117 ? 1.456 -6.691 3.363 1 98.94 117 PHE A N 1
ATOM 874 C CA . PHE A 1 117 ? 0.978 -7.629 4.375 1 98.94 117 PHE A CA 1
ATOM 875 C C . PHE A 1 117 ? 1.015 -6.992 5.758 1 98.94 117 PHE A C 1
ATOM 877 O O . PHE A 1 117 ? 1.953 -6.266 6.09 1 98.94 117 PHE A O 1
ATOM 884 N N . PRO A 1 118 ? 0.006 -7.277 6.594 1 98.81 118 PRO A N 1
ATOM 885 C CA . PRO A 1 118 ? 0.043 -6.773 7.969 1 98.81 118 PRO A CA 1
ATOM 886 C C . PRO A 1 118 ? 0.881 -7.652 8.891 1 98.81 118 PRO A C 1
ATOM 888 O O . PRO A 1 118 ? 0.449 -7.973 10.008 1 98.81 118 PRO A O 1
ATOM 891 N N . THR A 1 119 ? 1.955 -8.141 8.445 1 98.56 119 THR A N 1
ATOM 892 C CA . THR A 1 119 ? 2.982 -8.844 9.203 1 98.56 119 THR A CA 1
ATOM 893 C C . THR A 1 119 ? 4.363 -8.25 8.922 1 98.56 119 THR A C 1
ATOM 895 O O . THR A 1 119 ? 4.629 -7.785 7.812 1 98.56 119 THR A O 1
ATOM 898 N N . GLY A 1 120 ? 5.207 -8.289 9.867 1 98.56 120 GLY A N 1
ATOM 899 C CA . GLY A 1 120 ? 6.461 -7.551 9.789 1 98.56 120 GLY A CA 1
ATOM 900 C C . GLY A 1 120 ? 7.484 -8.219 8.891 1 98.56 120 GLY A C 1
ATOM 901 O O . GLY A 1 120 ? 8.383 -7.559 8.367 1 98.56 120 GLY A O 1
ATOM 902 N N . CYS A 1 121 ? 7.363 -9.461 8.805 1 98.69 121 CYS A N 1
ATOM 903 C CA . CYS A 1 121 ? 8.383 -10.211 8.078 1 98.69 121 CYS A CA 1
ATOM 904 C C . CYS A 1 121 ? 7.777 -10.914 6.867 1 98.69 121 CYS A C 1
ATOM 906 O O . CYS A 1 121 ? 6.984 -11.844 7.023 1 98.69 121 CYS A O 1
ATOM 908 N N . PHE A 1 122 ? 8.25 -10.5 5.68 1 98.75 122 PHE A N 1
ATOM 909 C CA . PHE A 1 122 ? 7.734 -11.086 4.449 1 98.75 122 PHE A CA 1
ATOM 910 C C . PHE A 1 122 ? 8.023 -12.586 4.406 1 98.75 122 PHE A C 1
ATOM 912 O O . PHE A 1 122 ? 7.203 -13.359 3.916 1 98.75 122 PHE A O 1
ATOM 919 N N . ALA A 1 123 ? 9.117 -13.008 4.879 1 97.81 123 ALA A N 1
ATOM 920 C CA . ALA A 1 123 ? 9.547 -14.406 4.848 1 97.81 123 ALA A CA 1
ATOM 921 C C . ALA A 1 123 ? 8.602 -15.289 5.656 1 97.81 123 ALA A C 1
ATOM 923 O O . ALA A 1 123 ? 8.602 -16.516 5.504 1 97.81 123 ALA A O 1
ATOM 924 N N . ASP A 1 124 ? 7.828 -14.664 6.508 1 98.31 124 ASP A N 1
ATOM 925 C CA . ASP A 1 124 ? 6.902 -15.422 7.344 1 98.31 124 ASP A CA 1
ATOM 926 C C . ASP A 1 124 ? 5.617 -15.742 6.582 1 98.31 124 ASP A C 1
ATOM 928 O O . ASP A 1 124 ? 4.809 -16.562 7.035 1 98.31 124 ASP A O 1
ATOM 932 N N . VAL A 1 125 ? 5.34 -15.102 5.48 1 98.75 125 VAL A N 1
ATOM 933 C CA . VAL A 1 125 ? 4.168 -15.391 4.66 1 98.75 125 VAL A CA 1
ATOM 934 C C . VAL A 1 125 ? 4.387 -16.688 3.881 1 98.75 125 VAL A C 1
ATOM 936 O O . VAL A 1 125 ? 5.207 -16.734 2.963 1 98.75 125 VAL A O 1
ATOM 939 N N . VAL A 1 126 ? 3.65 -17.656 4.23 1 98.62 126 VAL A N 1
ATOM 940 C CA . VAL A 1 126 ? 3.805 -18.953 3.607 1 98.62 126 VAL A CA 1
ATOM 941 C C . VAL A 1 126 ? 2.795 -19.109 2.473 1 98.62 126 VAL A C 1
ATOM 943 O O . VAL A 1 126 ? 1.586 -19.156 2.711 1 98.62 126 VAL A O 1
ATOM 946 N N . TYR A 1 127 ? 3.303 -19.266 1.299 1 98.56 127 TYR A N 1
ATOM 947 C CA . TYR A 1 127 ? 2.49 -19.422 0.097 1 98.56 127 TYR A CA 1
ATOM 948 C C . TYR A 1 127 ? 2.111 -20.891 -0.112 1 98.56 127 TYR A C 1
ATOM 950 O O . TYR A 1 127 ? 2.963 -21.781 -0.032 1 98.56 127 TYR A O 1
ATOM 958 N N . HIS A 1 128 ? 0.82 -21.094 -0.352 1 98.44 128 HIS A N 1
ATOM 959 C CA . HIS A 1 128 ? 0.315 -22.422 -0.674 1 98.44 128 HIS A CA 1
ATOM 960 C C . HIS A 1 128 ? -0.256 -22.469 -2.088 1 98.44 128 HIS A C 1
ATOM 962 O O . HIS A 1 128 ? -1.3 -21.859 -2.359 1 98.44 128 HIS A O 1
ATOM 968 N N . PHE A 1 129 ? 0.388 -23.141 -2.93 1 97.38 129 PHE A N 1
ATOM 969 C CA . PHE A 1 129 ? -0.067 -23.359 -4.301 1 97.38 129 PHE A CA 1
ATOM 970 C C . PHE A 1 129 ? -0.75 -24.719 -4.438 1 97.38 129 PHE A C 1
ATOM 972 O O . PHE A 1 129 ? -0.405 -25.672 -3.73 1 97.38 129 PHE A O 1
ATOM 979 N N . PRO A 1 130 ? -1.78 -24.75 -5.242 1 88.56 130 PRO A N 1
ATOM 980 C CA . PRO A 1 130 ? -2.439 -26.047 -5.43 1 88.56 130 PRO A CA 1
ATOM 981 C C . PRO A 1 130 ? -1.487 -27.125 -5.941 1 88.56 130 PRO A C 1
ATOM 983 O O . PRO A 1 130 ? -0.56 -26.828 -6.699 1 88.56 130 PRO A O 1
ATOM 986 N N . GLU A 1 131 ? -1.425 -28.359 -5.324 1 76.19 131 GLU A N 1
ATOM 987 C CA . GLU A 1 131 ? -0.666 -29.531 -5.738 1 76.19 131 GLU A CA 1
ATOM 988 C C . GLU A 1 131 ? -1 -29.922 -7.176 1 76.19 131 GLU A C 1
ATOM 990 O O . GLU A 1 131 ? -2.119 -29.703 -7.645 1 76.19 131 GLU A O 1
ATOM 995 N N . MET B 1 1 ? -22.031 -10.188 15.375 1 35.44 1 MET B N 1
ATOM 996 C CA . MET B 1 1 ? -21.766 -11.062 14.234 1 35.44 1 MET B CA 1
ATOM 997 C C . MET B 1 1 ? -20.531 -10.602 13.477 1 35.44 1 MET B C 1
ATOM 999 O O . MET B 1 1 ? -20.484 -9.477 12.977 1 35.44 1 MET B O 1
ATOM 1003 N N . THR B 1 2 ? -19.453 -10.906 13.93 1 47.09 2 THR B N 1
ATOM 1004 C CA . THR B 1 2 ? -18.156 -10.445 13.438 1 47.09 2 THR B CA 1
ATOM 1005 C C . THR B 1 2 ? -18.125 -10.398 11.914 1 47.09 2 THR B C 1
ATOM 1007 O O . THR B 1 2 ? -18.328 -11.43 11.258 1 47.09 2 THR B O 1
ATOM 1010 N N . LYS B 1 3 ? -18.625 -9.422 11.375 1 58.81 3 LYS B N 1
ATOM 1011 C CA . LYS B 1 3 ? -18.812 -9.336 9.922 1 58.81 3 LYS B CA 1
ATOM 1012 C C . LYS B 1 3 ? -17.641 -9.992 9.188 1 58.81 3 LYS B C 1
ATOM 1014 O O . LYS B 1 3 ? -16.469 -9.711 9.484 1 58.81 3 LYS B O 1
ATOM 1019 N N . LEU B 1 4 ? -17.781 -11.117 8.578 1 86.12 4 LEU B N 1
ATOM 1020 C CA . LEU B 1 4 ? -16.781 -11.883 7.852 1 86.12 4 LEU B CA 1
ATOM 1021 C C . LEU B 1 4 ? -16.062 -11.016 6.82 1 86.12 4 LEU B C 1
ATOM 1023 O O . LEU B 1 4 ? -16.719 -10.312 6.043 1 86.12 4 LEU B O 1
ATOM 1027 N N . THR B 1 5 ? -14.82 -10.922 6.953 1 95.81 5 THR B N 1
ATOM 1028 C CA . THR B 1 5 ? -13.992 -10.195 6 1 95.81 5 THR B CA 1
ATOM 1029 C C . THR B 1 5 ? -14.219 -10.719 4.582 1 95.81 5 THR B C 1
ATOM 1031 O O . THR B 1 5 ? -14.273 -11.93 4.363 1 95.81 5 THR B O 1
ATOM 1034 N N . GLN B 1 6 ? -14.453 -9.836 3.621 1 97.69 6 GLN B N 1
ATOM 1035 C CA . GLN B 1 6 ? -14.703 -10.188 2.227 1 97.69 6 GLN B CA 1
ATOM 1036 C C . GLN B 1 6 ? -13.695 -9.516 1.301 1 97.69 6 GLN B C 1
ATOM 1038 O O . GLN B 1 6 ? -13.148 -8.461 1.633 1 97.69 6 GLN B O 1
ATOM 1043 N N . PRO B 1 7 ? -13.445 -10.195 0.148 1 98.31 7 PRO B N 1
ATOM 1044 C CA . PRO B 1 7 ? -12.625 -9.492 -0.846 1 98.31 7 PRO B CA 1
ATOM 1045 C C . PRO B 1 7 ? -13.258 -8.188 -1.316 1 98.31 7 PRO B C 1
ATOM 1047 O O . PRO B 1 7 ? -14.484 -8.102 -1.449 1 98.31 7 PRO B O 1
ATOM 1050 N N . VAL B 1 8 ? -12.508 -7.172 -1.564 1 98.5 8 VAL B N 1
ATOM 1051 C CA . VAL B 1 8 ? -12.984 -5.887 -2.07 1 98.5 8 VAL B CA 1
ATOM 1052 C C . VAL B 1 8 ? -12.047 -5.387 -3.168 1 98.5 8 VAL B C 1
ATOM 1054 O O . VAL B 1 8 ? -10.82 -5.406 -3.006 1 98.5 8 VAL B O 1
ATOM 1057 N N . ILE B 1 9 ? -12.492 -5.035 -4.309 1 98.81 9 ILE B N 1
ATOM 1058 C CA . ILE B 1 9 ? -11.781 -4.316 -5.359 1 98.81 9 ILE B CA 1
ATOM 1059 C C . ILE B 1 9 ? -12.422 -2.943 -5.562 1 98.81 9 ILE B C 1
ATOM 1061 O O . ILE B 1 9 ? -13.633 -2.836 -5.766 1 98.81 9 ILE B O 1
ATOM 1065 N N . THR B 1 10 ? -11.664 -1.907 -5.457 1 98.81 10 THR B N 1
ATOM 1066 C CA . THR B 1 10 ? -12.211 -0.56 -5.551 1 98.81 10 THR B CA 1
ATOM 1067 C C . THR B 1 10 ? -11.164 0.418 -6.074 1 98.81 10 THR B C 1
ATOM 1069 O O . THR B 1 10 ? -10.055 0.014 -6.434 1 98.81 10 THR B O 1
ATOM 1072 N N . SER B 1 11 ? -11.477 1.677 -6.215 1 98.88 11 SER B N 1
ATOM 1073 C CA . SER B 1 11 ? -10.617 2.781 -6.633 1 98.88 11 SER B CA 1
ATOM 1074 C C . SER B 1 11 ? -11.062 4.098 -6.008 1 98.88 11 SER B C 1
ATOM 1076 O O . SER B 1 11 ? -12.109 4.156 -5.355 1 98.88 11 SER B O 1
ATOM 1078 N N . ALA B 1 12 ? -10.219 5.062 -6.203 1 98.81 12 ALA B N 1
ATOM 1079 C CA . ALA B 1 12 ? -10.547 6.383 -5.676 1 98.81 12 ALA B CA 1
ATOM 1080 C C . ALA B 1 12 ? -11.891 6.875 -6.219 1 98.81 12 ALA B C 1
ATOM 1082 O O . ALA B 1 12 ? -12.656 7.527 -5.504 1 98.81 12 ALA B O 1
ATOM 1083 N N . ALA B 1 13 ? -12.164 6.547 -7.422 1 98.44 13 ALA B N 1
ATOM 1084 C CA . ALA B 1 13 ? -13.367 7.031 -8.086 1 98.44 13 ALA B CA 1
ATOM 1085 C C . ALA B 1 13 ? -14.625 6.516 -7.391 1 98.44 13 ALA B C 1
ATOM 1087 O O . ALA B 1 13 ? -15.695 7.113 -7.508 1 98.44 13 ALA B O 1
ATOM 1088 N N . GLU B 1 14 ? -14.531 5.441 -6.645 1 98.5 14 GLU B N 1
ATOM 1089 C CA . GLU B 1 14 ? -15.688 4.805 -6.016 1 98.5 14 GLU B CA 1
ATOM 1090 C C . GLU B 1 14 ? -15.805 5.203 -4.547 1 98.5 14 GLU B C 1
ATOM 1092 O O . GLU B 1 14 ? -16.609 4.633 -3.809 1 98.5 14 GLU B O 1
ATOM 1097 N N . ARG B 1 15 ? -14.984 6.066 -4.105 1 98.75 15 ARG B N 1
ATOM 1098 C CA . ARG B 1 15 ? -14.953 6.496 -2.713 1 98.75 15 ARG B CA 1
ATOM 1099 C C . ARG B 1 15 ? -15.086 8.016 -2.609 1 98.75 15 ARG B C 1
ATOM 1101 O O . ARG B 1 15 ? -14.586 8.742 -3.467 1 98.75 15 ARG B O 1
ATOM 1108 N N . PRO B 1 16 ? -15.727 8.477 -1.576 1 98.31 16 PRO B N 1
ATOM 1109 C CA . PRO B 1 16 ? -15.836 9.93 -1.433 1 98.31 16 PRO B CA 1
ATOM 1110 C C . PRO B 1 16 ? -14.484 10.617 -1.285 1 98.31 16 PRO B C 1
ATOM 1112 O O . PRO B 1 16 ? -13.539 10.023 -0.768 1 98.31 16 PRO B O 1
ATOM 1115 N N . ARG B 1 17 ? -14.453 11.828 -1.728 1 98.5 17 ARG B N 1
ATOM 1116 C CA . ARG B 1 17 ? -13.281 12.672 -1.518 1 98.5 17 ARG B CA 1
ATOM 1117 C C . ARG B 1 17 ? -13.375 13.406 -0.184 1 98.5 17 ARG B C 1
ATOM 1119 O O . ARG B 1 17 ? -14.375 14.062 0.104 1 98.5 17 ARG B O 1
ATOM 1126 N N . GLU B 1 18 ? -12.391 13.289 0.581 1 98.44 18 GLU B N 1
ATOM 1127 C CA . GLU B 1 18 ? -12.242 14.055 1.815 1 98.44 18 GLU B CA 1
ATOM 1128 C C . GLU B 1 18 ? -11.055 15.008 1.73 1 98.44 18 GLU B C 1
ATOM 1130 O O . GLU B 1 18 ? -10.188 14.859 0.864 1 98.44 18 GLU B O 1
ATOM 1135 N N . GLU B 1 19 ? -11.07 16.031 2.596 1 97.94 19 GLU B N 1
ATOM 1136 C CA . GLU B 1 19 ? -9.953 16.969 2.492 1 97.94 19 GLU B CA 1
ATOM 1137 C C . GLU B 1 19 ? -9.773 17.766 3.787 1 97.94 19 GLU B C 1
ATOM 1139 O O . GLU B 1 19 ? -10.727 17.953 4.543 1 97.94 19 GLU B O 1
ATOM 1144 N N . TRP B 1 20 ? -8.641 18.062 4.066 1 97.5 20 TRP B N 1
ATOM 1145 C CA . TRP B 1 20 ? -8.266 19.141 4.977 1 97.5 20 TRP B CA 1
ATOM 1146 C C . TRP B 1 20 ? -7.73 20.344 4.203 1 97.5 20 TRP B C 1
ATOM 1148 O O . TRP B 1 20 ? -7.008 20.172 3.217 1 97.5 20 TRP B O 1
ATOM 1158 N N . ASN B 1 21 ? -8.109 21.469 4.508 1 96.56 21 ASN B N 1
ATOM 1159 C CA . ASN B 1 21 ? -7.633 22.719 3.943 1 96.56 21 ASN B CA 1
ATOM 1160 C C . ASN B 1 21 ? -7.637 23.844 4.98 1 96.56 21 ASN B C 1
ATOM 1162 O O . ASN B 1 21 ? -8.484 24.734 4.93 1 96.56 21 ASN B O 1
ATOM 1166 N N . ASP B 1 22 ? -6.703 23.781 5.867 1 96.38 22 ASP B N 1
ATOM 1167 C CA . ASP B 1 22 ? -6.551 24.75 6.945 1 96.38 22 ASP B CA 1
ATOM 1168 C C . ASP B 1 22 ? -5.113 24.781 7.457 1 96.38 22 ASP B C 1
ATOM 1170 O O . ASP B 1 22 ? -4.336 23.875 7.195 1 96.38 22 ASP B O 1
ATOM 1174 N N . PRO B 1 23 ? -4.695 25.812 8.117 1 94.88 23 PRO B N 1
ATOM 1175 C CA . PRO B 1 23 ? -3.291 25.984 8.492 1 94.88 23 PRO B CA 1
ATOM 1176 C C . PRO B 1 23 ? -2.789 24.906 9.438 1 94.88 23 PRO B C 1
ATOM 1178 O O . PRO B 1 23 ? -1.592 24.609 9.461 1 94.88 23 PRO B O 1
ATOM 1181 N N . VAL B 1 24 ? -3.621 24.328 10.219 1 96.31 24 VAL B N 1
ATOM 1182 C CA . VAL B 1 24 ? -3.217 23.344 11.211 1 96.31 24 VAL B CA 1
ATOM 1183 C C . VAL B 1 24 ? -2.875 22.016 10.523 1 96.31 24 VAL B C 1
ATOM 1185 O O . VAL B 1 24 ? -1.836 21.422 10.805 1 96.31 24 VAL B O 1
ATOM 1188 N N . HIS B 1 25 ? -3.67 21.594 9.539 1 97.25 25 HIS B N 1
ATOM 1189 C CA . HIS B 1 25 ? -3.537 20.281 8.922 1 97.25 25 HIS B CA 1
ATOM 1190 C C . HIS B 1 25 ? -2.768 20.359 7.605 1 97.25 25 HIS B C 1
ATOM 1192 O O . HIS B 1 25 ? -2.09 19.406 7.215 1 97.25 25 HIS B O 1
ATOM 1198 N N . GLY B 1 26 ? -2.859 21.484 6.977 1 96.38 26 GLY B N 1
ATOM 1199 C CA . GLY B 1 26 ? -2.369 21.656 5.617 1 96.38 26 GLY B CA 1
ATOM 1200 C C . GLY B 1 26 ? -3.455 21.5 4.57 1 96.38 26 GLY B C 1
ATOM 1201 O O . GLY B 1 26 ? -4.637 21.688 4.859 1 96.38 26 GLY B O 1
ATOM 1202 N N . SER B 1 27 ? -3.031 21.422 3.352 1 97.31 27 SER B N 1
ATOM 1203 C CA . SER B 1 27 ? -3.924 21.219 2.217 1 97.31 27 SER B CA 1
ATOM 1204 C C . SER B 1 27 ? -3.689 19.859 1.557 1 97.31 27 SER B C 1
ATOM 1206 O O . SER B 1 27 ? -2.725 19.688 0.809 1 97.31 27 SER B O 1
ATOM 1208 N N . VAL B 1 28 ? -4.605 18.922 1.821 1 98.44 28 VAL B N 1
ATOM 1209 C CA . VAL B 1 28 ? -4.5 17.547 1.344 1 98.44 28 VAL B CA 1
ATOM 1210 C C . VAL B 1 28 ? -5.895 16.953 1.171 1 98.44 28 VAL B C 1
ATOM 1212 O O . VAL B 1 28 ? -6.805 17.25 1.949 1 98.44 28 VAL B O 1
ATOM 1215 N N . SER B 1 29 ? -6.051 16.25 0.123 1 98.5 29 SER B N 1
ATOM 1216 C CA . SER B 1 29 ? -7.273 15.469 -0.06 1 98.5 29 SER B CA 1
ATOM 1217 C C . SER B 1 29 ? -6.977 13.977 -0.107 1 98.5 29 SER B C 1
ATOM 1219 O O . SER B 1 29 ? -5.836 13.57 -0.345 1 98.5 29 SER B O 1
ATOM 1221 N N . TRP B 1 30 ? -8.039 13.172 0.188 1 98.81 30 TRP B N 1
ATOM 1222 C CA . TRP B 1 30 ? -7.805 11.734 0.132 1 98.81 30 TRP B CA 1
ATOM 1223 C C . TRP B 1 30 ? -9.102 10.977 -0.11 1 98.81 30 TRP B C 1
ATOM 1225 O O . TRP B 1 30 ? -10.195 11.547 -0.024 1 98.81 30 TRP B O 1
ATOM 1235 N N . HIS B 1 31 ? -8.961 9.781 -0.567 1 98.88 31 HIS B N 1
ATOM 1236 C CA . HIS B 1 31 ? -9.992 8.758 -0.651 1 98.88 31 HIS B CA 1
ATOM 1237 C C . HIS B 1 31 ? -9.617 7.535 0.184 1 98.88 31 HIS B C 1
ATOM 1239 O O . HIS B 1 31 ? -8.625 6.859 -0.103 1 98.88 31 HIS B O 1
ATOM 1245 N N . THR B 1 32 ? -10.422 7.273 1.237 1 98.94 32 THR B N 1
ATOM 1246 C CA . THR B 1 32 ? -10.219 6.027 1.966 1 98.94 32 THR B CA 1
ATOM 1247 C C . THR B 1 32 ? -10.789 4.844 1.185 1 98.94 32 THR B C 1
ATOM 1249 O O . THR B 1 32 ? -11.977 4.824 0.858 1 98.94 32 THR B O 1
ATOM 1252 N N . LEU B 1 33 ? -9.93 3.887 0.924 1 98.94 33 LEU B N 1
ATOM 1253 C CA . LEU B 1 33 ? -10.344 2.777 0.068 1 98.94 33 LEU B CA 1
ATOM 1254 C C . LEU B 1 33 ? -10.773 1.575 0.902 1 98.94 33 LEU B C 1
ATOM 1256 O O . LEU B 1 33 ? -11.75 0.899 0.569 1 98.94 33 LEU B O 1
ATOM 1260 N N . PHE B 1 34 ? -10.016 1.246 1.912 1 98.94 34 PHE B N 1
ATOM 1261 C CA . PHE B 1 34 ? -10.297 0.152 2.834 1 98.94 34 PHE B CA 1
ATOM 1262 C C . PHE B 1 34 ? -10.336 0.651 4.273 1 98.94 34 PHE B C 1
ATOM 1264 O O . PHE B 1 34 ? -9.383 1.279 4.742 1 98.94 34 PHE B O 1
ATOM 1271 N N . SER B 1 35 ? -11.352 0.365 4.949 1 98.88 35 SER B N 1
ATOM 1272 C CA . SER B 1 35 ? -11.57 0.615 6.371 1 98.88 35 SER B CA 1
ATOM 1273 C C . SER B 1 35 ? -12.766 -0.181 6.887 1 98.88 35 SER B C 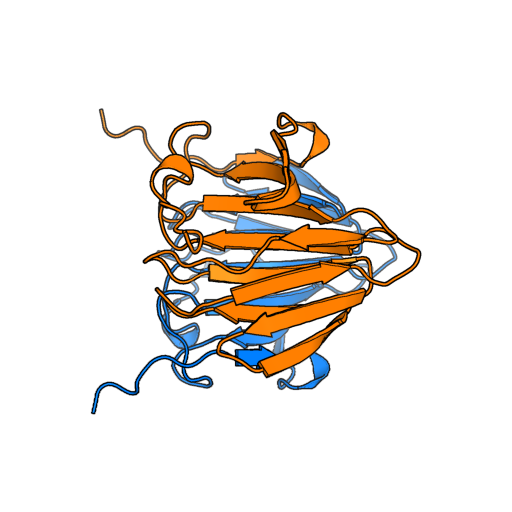1
ATOM 1275 O O . SER B 1 35 ? -13.812 -0.241 6.234 1 98.88 35 SER B O 1
ATOM 1277 N N . SER B 1 36 ? -12.57 -0.737 8.047 1 98.56 36 SER B N 1
ATOM 1278 C CA . SER B 1 36 ? -13.57 -1.69 8.516 1 98.56 36 SER B CA 1
ATOM 1279 C C . SER B 1 36 ? -14.922 -1.013 8.734 1 98.56 36 SER B C 1
ATOM 1281 O O . SER B 1 36 ? -15.961 -1.677 8.766 1 98.56 36 SER B O 1
ATOM 1283 N N . ASP B 1 37 ? -14.938 0.282 8.953 1 98 37 ASP B N 1
ATOM 1284 C CA . ASP B 1 37 ? -16.188 0.998 9.156 1 98 37 ASP B CA 1
ATOM 1285 C C . ASP B 1 37 ? -16.875 1.292 7.832 1 98 37 ASP B C 1
ATOM 1287 O O . ASP B 1 37 ? -18.062 1.631 7.805 1 98 37 ASP B O 1
ATOM 1291 N N . ILE B 1 38 ? -16.234 1.101 6.645 1 97.5 38 ILE B N 1
ATOM 1292 C CA . ILE B 1 38 ? -16.875 1.468 5.387 1 97.5 38 ILE B CA 1
ATOM 1293 C C . ILE B 1 38 ? -16.828 0.291 4.418 1 97.5 38 ILE B C 1
ATOM 1295 O O . ILE B 1 38 ? -17.562 0.256 3.43 1 97.5 38 ILE B O 1
ATOM 1299 N N . THR B 1 39 ? -15.922 -0.658 4.559 1 98.44 39 THR B N 1
ATOM 1300 C CA . THR B 1 39 ? -15.805 -1.875 3.764 1 98.44 39 THR B CA 1
ATOM 1301 C C . THR B 1 39 ? -15.719 -3.104 4.664 1 98.44 39 THR B C 1
ATOM 1303 O O . THR B 1 39 ? -15.312 -3.002 5.824 1 98.44 39 THR B O 1
ATOM 1306 N N . PRO B 1 40 ? -16.094 -4.242 4.098 1 98.38 40 PRO B N 1
ATOM 1307 C CA . PRO B 1 40 ? -15.945 -5.469 4.887 1 98.38 40 PRO B CA 1
ATOM 1308 C C . PRO B 1 40 ? -14.516 -5.996 4.91 1 98.38 40 PRO B C 1
ATOM 1310 O O . PRO B 1 40 ? -14.266 -7.141 4.523 1 98.38 40 PRO B O 1
ATOM 1313 N N . THR B 1 41 ? -13.562 -5.188 5.297 1 98.5 41 THR B N 1
ATOM 1314 C CA . THR B 1 41 ? -12.133 -5.484 5.387 1 98.5 41 THR B CA 1
ATOM 1315 C C . THR B 1 41 ? -11.648 -5.355 6.828 1 98.5 41 THR B C 1
ATOM 1317 O O . THR B 1 41 ? -12.375 -4.863 7.695 1 98.5 41 THR B O 1
ATOM 1320 N N . ASP B 1 42 ? -10.469 -5.914 7.066 1 97.5 42 ASP B N 1
ATOM 1321 C CA . ASP B 1 42 ? -9.914 -5.898 8.414 1 97.5 42 ASP B CA 1
ATOM 1322 C C . ASP B 1 42 ? -8.391 -5.809 8.383 1 97.5 42 ASP B C 1
ATOM 1324 O O . ASP B 1 42 ? -7.797 -5.648 7.312 1 97.5 42 ASP B O 1
ATOM 1328 N N . SER B 1 43 ? -7.816 -5.73 9.453 1 98.44 43 SER B N 1
ATOM 1329 C CA . SER B 1 43 ? -6.387 -5.902 9.695 1 98.44 43 SER B CA 1
ATOM 1330 C C . SER B 1 43 ? -5.59 -4.711 9.18 1 98.44 43 SER B C 1
ATOM 1332 O O . SER B 1 43 ? -4.508 -4.414 9.688 1 98.44 43 SER B O 1
ATOM 1334 N N . MET B 1 44 ? -6.074 -4.102 8.07 1 98.88 44 MET B N 1
ATOM 1335 C CA . MET B 1 44 ? -5.41 -2.947 7.473 1 98.88 44 MET B CA 1
ATOM 1336 C C . MET B 1 44 ? -6.426 -1.918 6.996 1 98.88 44 MET B C 1
ATOM 1338 O O . MET B 1 44 ? -7.531 -2.275 6.582 1 98.88 44 MET B O 1
ATOM 1342 N N . SER B 1 45 ? -6.098 -0.701 7.004 1 98.94 45 SER B N 1
ATOM 1343 C CA . SER B 1 45 ? -6.789 0.375 6.301 1 98.94 45 SER B CA 1
ATOM 1344 C C . SER B 1 45 ? -5.855 1.086 5.324 1 98.94 45 SER B C 1
ATOM 1346 O O . SER B 1 45 ? -4.637 1.093 5.516 1 98.94 45 SER B O 1
ATOM 1348 N N . ALA B 1 46 ? -6.398 1.638 4.273 1 98.94 46 ALA B N 1
ATOM 1349 C CA . ALA B 1 46 ? -5.574 2.191 3.201 1 98.94 46 ALA B CA 1
ATOM 1350 C C . ALA B 1 46 ? -6.375 3.16 2.338 1 98.94 46 ALA B C 1
ATOM 1352 O O . ALA B 1 46 ? -7.609 3.119 2.328 1 98.94 46 ALA B O 1
ATOM 1353 N N . GLY B 1 47 ? -5.641 3.965 1.626 1 98.94 47 GLY B N 1
ATOM 1354 C CA . GLY B 1 47 ? -6.262 4.914 0.717 1 98.94 47 GLY B CA 1
ATOM 1355 C C . GLY B 1 47 ? -5.258 5.684 -0.12 1 98.94 47 GLY B C 1
ATOM 1356 O O . GLY B 1 47 ? -4.082 5.32 -0.179 1 98.94 47 GLY B O 1
ATOM 1357 N N . ILE B 1 48 ? -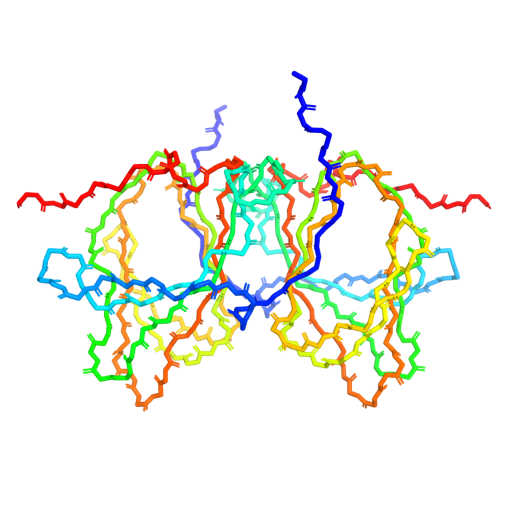5.77 6.613 -0.875 1 98.94 48 ILE B N 1
ATOM 1358 C CA . ILE B 1 48 ? -4.973 7.48 -1.737 1 98.94 48 ILE B CA 1
ATOM 1359 C C . ILE B 1 48 ? -5.062 8.922 -1.244 1 98.94 48 ILE B C 1
ATOM 1361 O O . ILE B 1 48 ? -6.152 9.406 -0.929 1 98.94 48 ILE B O 1
ATOM 1365 N N . ALA B 1 49 ? -3.977 9.539 -1.152 1 98.88 49 ALA B N 1
ATOM 1366 C CA . ALA B 1 49 ? -3.93 10.961 -0.819 1 98.88 49 ALA B CA 1
ATOM 1367 C C . ALA B 1 49 ? -3.309 11.773 -1.953 1 98.88 49 ALA B C 1
ATOM 1369 O O . ALA B 1 49 ? -2.506 11.25 -2.729 1 98.88 49 ALA B O 1
ATOM 1370 N N . GLU B 1 50 ? -3.689 12.953 -2.006 1 98.75 50 GLU B N 1
ATOM 1371 C CA . GLU B 1 50 ? -3.213 13.859 -3.047 1 98.75 50 GLU B CA 1
ATOM 1372 C C . GLU B 1 50 ? -2.889 15.234 -2.475 1 98.75 50 GLU B C 1
ATOM 1374 O O . GLU B 1 50 ? -3.656 15.781 -1.68 1 98.75 50 GLU B O 1
ATOM 1379 N N . LEU B 1 51 ? -1.758 15.719 -2.807 1 98.69 51 LEU B N 1
ATOM 1380 C CA . LEU B 1 51 ? -1.345 17.094 -2.518 1 98.69 51 LEU B CA 1
ATOM 1381 C C . LEU B 1 51 ? -1.242 17.906 -3.801 1 98.69 51 LEU B C 1
ATOM 1383 O O . LEU B 1 51 ? -0.561 17.5 -4.746 1 98.69 51 LEU B O 1
ATOM 1387 N N . ALA B 1 52 ? -1.932 19.031 -3.85 1 96.25 52 ALA B N 1
ATOM 1388 C CA . ALA B 1 52 ? -1.992 19.859 -5.051 1 96.25 52 ALA B CA 1
ATOM 1389 C C . ALA B 1 52 ? -0.625 20.453 -5.379 1 96.25 52 ALA B C 1
ATOM 1391 O O . ALA B 1 52 ? 0.209 20.625 -4.488 1 96.25 52 ALA B O 1
ATOM 1392 N N . PRO B 1 53 ? -0.471 20.797 -6.703 1 94.88 53 PRO B N 1
ATOM 1393 C CA . PRO B 1 53 ? 0.781 21.453 -7.09 1 94.88 53 PRO B CA 1
ATOM 1394 C C . PRO B 1 53 ? 0.974 22.797 -6.406 1 94.88 53 PRO B C 1
ATOM 1396 O O . PRO B 1 53 ? -0.001 23.516 -6.145 1 94.88 53 PRO B O 1
ATOM 1399 N N . GLY B 1 54 ? 2.17 23.125 -6.117 1 85.94 54 GLY B N 1
ATOM 1400 C CA . GLY B 1 54 ? 2.555 24.484 -5.75 1 85.94 54 GLY B CA 1
ATOM 1401 C C . GLY B 1 54 ? 2.275 24.797 -4.293 1 85.94 54 GLY B C 1
ATOM 1402 O O . GLY B 1 54 ? 2.137 25.969 -3.928 1 85.94 54 GLY B O 1
ATOM 1403 N N . GLY B 1 55 ? 2.068 23.797 -3.506 1 85.88 55 GLY B N 1
ATOM 1404 C CA . GLY B 1 55 ? 1.967 24.172 -2.105 1 85.88 55 GLY B CA 1
ATOM 1405 C C . GLY B 1 55 ? 1.145 23.203 -1.284 1 85.88 55 GLY B C 1
ATOM 1406 O O . GLY B 1 55 ? 0.958 23.391 -0.082 1 85.88 55 GLY B O 1
ATOM 1407 N N . GLY B 1 56 ? 0.594 22.219 -1.9 1 95.19 56 GLY B N 1
ATOM 1408 C CA . GLY B 1 56 ? -0.054 21.203 -1.098 1 95.19 56 GLY B CA 1
ATOM 1409 C C . GLY B 1 56 ? 0.859 20.609 -0.045 1 95.19 56 GLY B C 1
ATOM 1410 O O . GLY B 1 56 ? 2.053 20.406 -0.288 1 95.19 56 GLY B O 1
ATOM 1411 N N . ALA B 1 57 ? 0.241 20.422 1.171 1 97.56 57 ALA B N 1
ATOM 1412 C CA . ALA B 1 57 ? 1.06 19.875 2.252 1 97.56 57 ALA B CA 1
ATOM 1413 C C . ALA B 1 57 ? 0.204 19.125 3.262 1 97.56 57 ALA B C 1
ATOM 1415 O O . ALA B 1 57 ? -0.991 19.391 3.4 1 97.56 57 ALA B O 1
ATOM 1416 N N . LEU B 1 58 ? 0.759 18.141 3.822 1 98.44 58 LEU B N 1
ATOM 1417 C CA . LEU B 1 58 ? 0.342 17.547 5.086 1 98.44 58 LEU B CA 1
ATOM 1418 C C . LEU B 1 58 ? 1.276 17.953 6.219 1 98.44 58 LEU B C 1
ATOM 1420 O O . LEU B 1 58 ? 2.453 17.594 6.223 1 98.44 58 LEU B O 1
ATOM 1424 N N . GLN B 1 59 ? 0.727 18.719 7.121 1 97.81 59 GLN B N 1
ATOM 1425 C CA . GLN B 1 59 ? 1.558 19.312 8.164 1 97.81 59 GLN B CA 1
ATOM 1426 C C . GLN B 1 59 ? 2.119 18.234 9.094 1 97.81 59 GLN B C 1
ATOM 1428 O O . GLN B 1 59 ? 1.578 17.141 9.172 1 97.81 59 GLN B O 1
ATOM 1433 N N . MET B 1 60 ? 3.225 18.625 9.797 1 98.12 60 MET B N 1
ATOM 1434 C CA . MET B 1 60 ? 3.871 17.719 10.742 1 98.12 60 MET B CA 1
ATOM 1435 C C . MET B 1 60 ? 2.869 17.188 11.766 1 98.12 60 MET B C 1
ATOM 1437 O O . MET B 1 60 ? 2.104 17.969 12.344 1 98.12 60 MET B O 1
ATOM 1441 N N . HIS B 1 61 ? 2.879 15.891 11.969 1 98.62 61 HIS B N 1
ATOM 1442 C CA . HIS B 1 61 ? 1.963 15.258 12.914 1 98.62 61 HIS B CA 1
ATOM 1443 C C . HIS B 1 61 ? 2.492 13.906 13.375 1 98.62 61 HIS B C 1
ATOM 1445 O O . HIS B 1 61 ? 3.549 13.461 12.914 1 98.62 61 HIS B O 1
ATOM 1451 N N . ARG B 1 62 ? 1.788 13.297 14.336 1 98.44 62 ARG B N 1
ATOM 1452 C CA . ARG B 1 62 ? 2.09 11.969 14.859 1 98.44 62 ARG B CA 1
ATOM 1453 C C . ARG B 1 62 ? 0.823 11.125 14.977 1 98.44 62 ARG B C 1
ATOM 1455 O O . ARG B 1 62 ? -0.28 11.664 15.086 1 98.44 62 ARG B O 1
ATOM 1462 N N . HIS B 1 63 ? 0.975 9.953 14.953 1 98.62 63 HIS B N 1
ATOM 1463 C CA . HIS B 1 63 ? -0.017 8.953 15.344 1 98.62 63 HIS B CA 1
ATOM 1464 C C . HIS B 1 63 ? 0.651 7.66 15.789 1 98.62 63 HIS B C 1
ATOM 1466 O O . HIS B 1 63 ? 1.806 7.398 15.445 1 98.62 63 HIS B O 1
ATOM 1472 N N . ALA B 1 64 ? -0.06 6.816 16.547 1 98.62 64 ALA B N 1
ATOM 1473 C CA . ALA B 1 64 ? 0.518 5.66 17.219 1 98.62 64 ALA B CA 1
ATOM 1474 C C . ALA B 1 64 ? 0.846 4.547 16.234 1 98.62 64 ALA B C 1
ATOM 1476 O O . ALA B 1 64 ? 1.792 3.783 16.438 1 98.62 64 ALA B O 1
ATOM 1477 N N . GLU B 1 65 ? 0.067 4.43 15.242 1 98.5 65 GLU B N 1
ATOM 1478 C CA . GLU B 1 65 ? 0.218 3.338 14.289 1 98.5 65 GLU B CA 1
ATOM 1479 C C . GLU B 1 65 ? 1.346 3.621 13.297 1 98.5 65 GLU B C 1
ATOM 1481 O O . GLU B 1 65 ? 1.484 4.746 12.812 1 98.5 65 GLU B O 1
ATOM 1486 N N . PRO B 1 66 ? 2.188 2.658 13.031 1 98.81 66 PRO B N 1
ATOM 1487 C CA . PRO B 1 66 ? 3.066 2.832 11.875 1 98.81 66 PRO B CA 1
ATOM 1488 C C . PRO B 1 66 ? 2.295 2.998 10.57 1 98.81 66 PRO B C 1
ATOM 1490 O O . PRO B 1 66 ? 1.102 2.693 10.508 1 98.81 66 PRO B O 1
ATOM 1493 N N . GLU B 1 67 ? 2.959 3.482 9.578 1 98.94 67 GLU B N 1
ATOM 1494 C CA . GLU B 1 67 ? 2.322 3.812 8.305 1 98.94 67 GLU B CA 1
ATOM 1495 C C . GLU B 1 67 ? 3.285 3.609 7.137 1 98.94 67 GLU B C 1
ATOM 1497 O O . GLU B 1 67 ? 4.5 3.768 7.293 1 98.94 67 GLU B O 1
ATOM 1502 N N . ILE B 1 68 ? 2.824 3.201 6.008 1 98.94 68 ILE B N 1
ATOM 1503 C CA . ILE B 1 68 ? 3.584 3.139 4.762 1 98.94 68 ILE B CA 1
ATOM 1504 C C . ILE B 1 68 ? 3.01 4.137 3.76 1 98.94 68 ILE B C 1
ATOM 1506 O O . ILE B 1 68 ? 1.79 4.266 3.629 1 98.94 68 ILE B O 1
ATOM 1510 N N . TYR B 1 69 ? 3.854 4.941 3.129 1 98.94 69 TYR B N 1
ATOM 1511 C CA . TYR B 1 69 ? 3.535 5.676 1.908 1 98.94 69 TYR B CA 1
ATOM 1512 C C . TYR B 1 69 ? 4.16 5.008 0.691 1 98.94 69 TYR B C 1
ATOM 1514 O O . TYR B 1 69 ? 5.32 4.586 0.734 1 98.94 69 TYR B O 1
ATOM 1522 N N . PHE B 1 70 ? 3.473 4.887 -0.371 1 99 70 PHE B N 1
ATOM 1523 C CA . PHE B 1 70 ? 4.016 4.613 -1.696 1 99 70 PHE B CA 1
ATOM 1524 C C . PHE B 1 70 ? 3.67 5.734 -2.666 1 99 70 PHE B C 1
ATOM 1526 O O . PHE B 1 70 ? 2.5 5.938 -3.004 1 99 70 PHE B O 1
ATOM 1533 N N . ILE B 1 71 ? 4.668 6.469 -3.141 1 98.94 71 ILE B N 1
ATOM 1534 C CA . ILE B 1 71 ? 4.438 7.602 -4.027 1 98.94 71 ILE B CA 1
ATOM 1535 C C . ILE B 1 71 ? 4.117 7.102 -5.434 1 98.94 71 ILE B C 1
ATOM 1537 O O . ILE B 1 71 ? 4.895 6.34 -6.02 1 98.94 71 ILE B O 1
ATOM 1541 N N . THR B 1 72 ? 3.02 7.555 -5.953 1 98.69 72 THR B N 1
ATOM 1542 C CA . THR B 1 72 ? 2.586 7.02 -7.242 1 98.69 72 THR B CA 1
ATOM 1543 C C . THR B 1 72 ? 2.736 8.062 -8.344 1 98.69 72 THR B C 1
ATOM 1545 O O . THR B 1 72 ? 2.787 7.727 -9.523 1 98.69 72 THR B O 1
ATOM 1548 N N . GLU B 1 73 ? 2.697 9.25 -7.969 1 98.25 73 GLU B N 1
ATOM 1549 C CA . GLU B 1 73 ? 2.803 10.344 -8.922 1 98.25 73 GLU B CA 1
ATOM 1550 C C . GLU B 1 73 ? 3.477 11.562 -8.297 1 98.25 73 GLU B C 1
ATOM 1552 O O . GLU B 1 73 ? 3.229 11.883 -7.133 1 98.25 73 GLU B O 1
ATOM 1557 N N . GLY B 1 74 ? 4.285 12.289 -9.086 1 98 74 GLY B N 1
ATOM 1558 C CA . GLY B 1 74 ? 4.828 13.57 -8.68 1 98 74 GLY B CA 1
ATOM 1559 C C . GLY B 1 74 ? 6.074 13.453 -7.824 1 98 74 GLY B C 1
ATOM 1560 O O . GLY B 1 74 ? 6.727 12.414 -7.812 1 98 74 GLY B O 1
ATOM 1561 N N . THR B 1 75 ? 6.527 14.586 -7.34 1 97.81 75 THR B N 1
ATOM 1562 C CA . THR B 1 75 ? 7.684 14.742 -6.465 1 97.81 75 THR B CA 1
ATOM 1563 C C . THR B 1 75 ? 7.316 15.555 -5.223 1 97.81 75 THR B C 1
ATOM 1565 O O . THR B 1 75 ? 6.512 16.484 -5.301 1 97.81 75 THR B O 1
ATOM 1568 N N . GLY B 1 76 ? 7.883 15.195 -4.09 1 98.12 76 GLY B N 1
ATOM 1569 C CA . GLY B 1 76 ? 7.625 15.914 -2.855 1 98.12 76 GLY B CA 1
ATOM 1570 C C . GLY B 1 76 ? 8.797 15.898 -1.897 1 98.12 76 GLY B C 1
ATOM 1571 O O . GLY B 1 76 ? 9.828 15.273 -2.176 1 98.12 76 GLY B O 1
ATOM 1572 N N . ILE B 1 77 ? 8.664 16.641 -0.855 1 98.38 77 ILE B N 1
ATOM 1573 C CA . ILE B 1 77 ? 9.625 16.641 0.241 1 98.38 77 ILE B CA 1
ATOM 1574 C C . ILE B 1 77 ? 9.016 15.953 1.46 1 98.38 77 ILE B C 1
ATOM 1576 O O . ILE B 1 77 ? 8.086 16.469 2.076 1 98.38 77 ILE B O 1
ATOM 1580 N N . MET B 1 78 ? 9.555 14.797 1.811 1 98.81 78 MET B N 1
ATOM 1581 C CA . MET B 1 78 ? 9.156 14.055 3.006 1 98.81 78 MET B CA 1
ATOM 1582 C C . MET B 1 78 ? 9.906 14.57 4.234 1 98.81 78 MET B C 1
ATOM 1584 O O . MET B 1 78 ? 11.133 14.625 4.238 1 98.81 78 MET B O 1
ATOM 1588 N N . MET B 1 79 ? 9.188 14.977 5.191 1 98.12 79 MET B N 1
ATOM 1589 C CA . MET B 1 79 ? 9.766 15.312 6.492 1 98.12 79 MET B CA 1
ATOM 1590 C C . MET B 1 79 ? 9.562 14.172 7.488 1 98.12 79 MET B C 1
ATOM 1592 O O . MET B 1 79 ? 8.422 13.82 7.801 1 98.12 79 MET B O 1
ATOM 1596 N N . LEU B 1 80 ? 10.578 13.672 7.949 1 97.75 80 LEU B N 1
ATOM 1597 C CA . LEU B 1 80 ? 10.5 12.484 8.797 1 97.75 80 LEU B CA 1
ATOM 1598 C C . LEU B 1 80 ? 11.602 12.5 9.852 1 97.75 80 LEU B C 1
ATOM 1600 O O . LEU B 1 80 ? 12.781 12.398 9.523 1 97.75 80 LEU B O 1
ATOM 1604 N N . GLU B 1 81 ? 11.18 12.633 11.094 1 95.12 81 GLU B N 1
ATOM 1605 C CA . GLU B 1 81 ? 12.062 12.688 12.266 1 95.12 81 GLU B CA 1
ATOM 1606 C C . GLU B 1 81 ? 13.188 13.695 12.062 1 95.12 81 GLU B C 1
ATOM 1608 O O . GLU B 1 81 ? 14.359 13.367 12.227 1 95.12 81 GLU B O 1
ATOM 1613 N N . GLY B 1 82 ? 12.789 14.797 11.539 1 93 82 GLY B N 1
ATOM 1614 C CA . GLY B 1 82 ? 13.688 15.938 11.477 1 93 82 GLY B CA 1
ATOM 1615 C C . GLY B 1 82 ? 14.5 15.992 10.195 1 93 82 GLY B C 1
ATOM 1616 O O . GLY B 1 82 ? 15.266 16.922 9.969 1 93 82 GLY B O 1
ATOM 1617 N N . SER B 1 83 ? 14.344 15.07 9.344 1 96.88 83 SER B N 1
ATOM 1618 C CA . SER B 1 83 ? 15.078 15.023 8.086 1 96.88 83 SER B CA 1
ATOM 1619 C C . SER B 1 83 ? 14.148 15.227 6.895 1 96.88 83 SER B C 1
ATOM 1621 O O . SER B 1 83 ? 13.031 14.703 6.879 1 96.88 83 SER B O 1
ATOM 1623 N N . GLU B 1 84 ? 14.656 15.977 5.938 1 98.19 84 GLU B N 1
ATOM 1624 C CA . GLU B 1 84 ? 13.93 16.141 4.684 1 98.19 84 GLU B CA 1
ATOM 1625 C C . GLU B 1 84 ? 14.523 15.273 3.58 1 98.19 84 GLU B C 1
ATOM 1627 O O . GLU B 1 84 ? 15.742 15.242 3.398 1 98.19 84 GLU B O 1
ATOM 1632 N N . THR B 1 85 ? 13.734 14.578 2.912 1 98.5 85 THR B N 1
ATOM 1633 C CA . THR B 1 85 ? 14.156 13.75 1.791 1 98.5 85 THR B CA 1
ATOM 1634 C C . THR B 1 85 ? 13.227 13.93 0.598 1 98.5 85 THR B C 1
ATOM 1636 O O . THR B 1 85 ? 12 13.945 0.756 1 98.5 85 THR B O 1
ATOM 1639 N N . VAL B 1 86 ? 13.836 14.086 -0.555 1 98.5 86 VAL B N 1
ATOM 1640 C CA . VAL B 1 86 ? 13.023 14.133 -1.77 1 98.5 86 VAL B CA 1
ATOM 1641 C C . VAL B 1 86 ? 12.453 12.75 -2.07 1 98.5 86 VAL B C 1
ATOM 1643 O O . VAL B 1 86 ? 13.172 11.75 -2.018 1 98.5 86 VAL B O 1
ATOM 1646 N N . VAL B 1 87 ? 11.188 12.695 -2.34 1 98.5 87 VAL B N 1
ATOM 1647 C CA . VAL B 1 87 ? 10.531 11.461 -2.766 1 98.5 87 VAL B CA 1
ATOM 1648 C C . VAL B 1 87 ? 9.875 11.672 -4.125 1 98.5 87 VAL B C 1
ATOM 1650 O O . VAL B 1 87 ? 9.406 12.773 -4.434 1 98.5 87 VAL B O 1
ATOM 1653 N N . THR B 1 88 ? 9.883 10.641 -4.941 1 98.38 88 THR B N 1
ATOM 1654 C CA . THR B 1 88 ? 9.312 10.648 -6.285 1 98.38 88 THR B CA 1
ATOM 1655 C C . THR B 1 88 ? 8.484 9.391 -6.535 1 98.38 88 THR B C 1
ATOM 1657 O O . THR B 1 88 ? 8.492 8.469 -5.723 1 98.38 88 THR B O 1
ATOM 1660 N N . ALA B 1 89 ? 7.73 9.406 -7.656 1 98.44 89 ALA B N 1
ATOM 1661 C CA . ALA B 1 89 ? 7.008 8.195 -8.023 1 98.44 89 ALA B CA 1
ATOM 1662 C C . ALA B 1 89 ? 7.914 6.969 -7.914 1 98.44 89 ALA B C 1
ATOM 1664 O O . ALA B 1 89 ? 9.031 6.969 -8.43 1 98.44 89 ALA B O 1
ATOM 1665 N N . GLY B 1 90 ? 7.477 5.984 -7.145 1 98.69 90 GLY B N 1
ATOM 1666 C CA . GLY B 1 90 ? 8.266 4.785 -6.926 1 98.69 90 GLY B CA 1
ATOM 1667 C C . GLY B 1 90 ? 8.938 4.754 -5.562 1 98.69 90 GLY B C 1
ATOM 1668 O O . GLY B 1 90 ? 9.398 3.703 -5.117 1 98.69 90 GLY B O 1
ATOM 1669 N N . SER B 1 91 ? 8.984 5.883 -4.875 1 98.88 91 SER B N 1
ATOM 1670 C CA . SER B 1 91 ? 9.508 5.918 -3.514 1 98.88 91 SER B CA 1
ATOM 1671 C C . SER B 1 91 ? 8.531 5.289 -2.529 1 98.88 91 SER B C 1
ATOM 1673 O O . SER B 1 91 ? 7.324 5.539 -2.598 1 98.88 91 SER B O 1
ATOM 1675 N N . ALA B 1 92 ? 9.047 4.434 -1.679 1 98.94 92 ALA B N 1
ATOM 1676 C CA . ALA B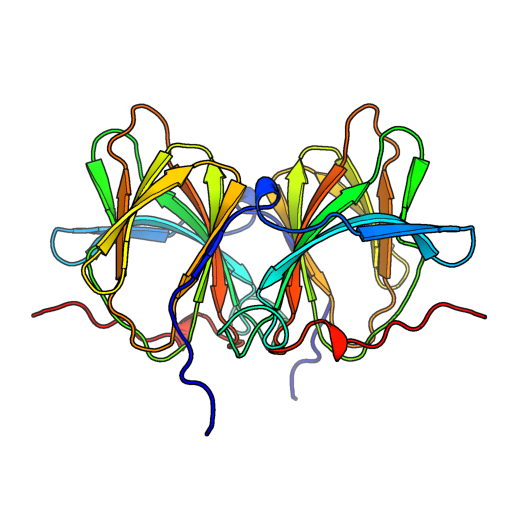 1 92 ? 8.289 3.883 -0.557 1 98.94 92 ALA B CA 1
ATOM 1677 C C . ALA B 1 92 ? 8.844 4.379 0.775 1 98.94 92 ALA B C 1
ATOM 1679 O O . ALA B 1 92 ? 10.062 4.477 0.951 1 98.94 92 ALA B O 1
ATOM 1680 N N . VAL B 1 93 ? 7.957 4.738 1.689 1 98.94 93 VAL B N 1
ATOM 1681 C CA . VAL B 1 93 ? 8.336 5.293 2.982 1 98.94 93 VAL B CA 1
ATOM 1682 C C . VAL B 1 93 ? 7.715 4.469 4.105 1 98.94 93 VAL B C 1
ATOM 1684 O O . VAL B 1 93 ? 6.5 4.246 4.121 1 98.94 93 VAL B O 1
ATOM 1687 N N . PHE B 1 94 ? 8.516 3.979 5.016 1 98.94 94 PHE B N 1
ATOM 1688 C CA . PHE B 1 94 ? 8.023 3.406 6.262 1 98.94 94 PHE B CA 1
ATOM 1689 C C . PHE B 1 94 ? 8.117 4.422 7.395 1 98.94 94 PHE B C 1
ATOM 1691 O O . PHE B 1 94 ? 9.203 4.93 7.691 1 98.94 94 PHE B O 1
ATOM 1698 N N . ILE B 1 95 ? 7.047 4.691 8.031 1 98.88 95 ILE B N 1
ATOM 1699 C CA . ILE B 1 95 ? 6.941 5.652 9.125 1 98.88 95 ILE B CA 1
ATOM 1700 C C . ILE B 1 95 ? 6.637 4.922 10.43 1 98.88 95 ILE B C 1
ATOM 1702 O O . ILE B 1 95 ? 5.527 4.41 10.617 1 98.88 95 ILE B O 1
ATOM 1706 N N . PRO B 1 96 ? 7.578 4.898 11.359 1 98.56 96 PRO B N 1
ATOM 1707 C CA . PRO B 1 96 ? 7.316 4.23 12.641 1 98.56 96 PRO B CA 1
ATOM 1708 C C . PRO B 1 96 ? 6.172 4.875 13.414 1 98.56 96 PRO B C 1
ATOM 1710 O O . PRO B 1 96 ? 5.922 6.074 13.273 1 98.56 96 PRO B O 1
ATOM 1713 N N . GLY B 1 97 ? 5.523 4.02 14.227 1 98.38 97 GLY B N 1
ATOM 1714 C CA . GLY B 1 97 ? 4.547 4.594 15.141 1 98.38 97 GLY B CA 1
ATOM 1715 C C . GLY B 1 97 ? 5.094 5.746 15.953 1 98.38 97 GLY B C 1
ATOM 1716 O O . GLY B 1 97 ? 6.199 5.66 16.5 1 98.38 97 GLY B O 1
ATOM 1717 N N . ASN B 1 98 ? 4.375 6.801 15.953 1 97.94 98 ASN B N 1
ATOM 1718 C CA . ASN B 1 98 ? 4.633 8 16.734 1 97.94 98 ASN B CA 1
ATOM 1719 C C . ASN B 1 98 ? 5.789 8.812 16.156 1 97.94 98 ASN B C 1
ATOM 1721 O O . ASN B 1 98 ? 6.191 9.82 16.734 1 97.94 98 ASN B O 1
ATOM 1725 N N . ALA B 1 99 ? 6.387 8.391 15.102 1 98.12 99 ALA B N 1
ATOM 1726 C CA . ALA B 1 99 ? 7.379 9.227 14.43 1 98.12 99 ALA B CA 1
ATOM 1727 C C . ALA B 1 99 ? 6.746 10.5 13.875 1 98.12 99 ALA B C 1
ATOM 1729 O O . ALA B 1 99 ? 5.688 10.445 13.242 1 98.12 99 ALA B O 1
ATOM 1730 N N . GLU B 1 100 ? 7.344 11.609 14.156 1 98.38 100 GLU B N 1
ATOM 1731 C CA . GLU B 1 100 ? 6.867 12.852 13.562 1 98.38 100 GLU B CA 1
ATOM 1732 C C . GLU B 1 100 ? 7.16 12.898 12.062 1 98.38 100 GLU B C 1
ATOM 1734 O O . GLU B 1 100 ? 8.281 12.602 11.633 1 98.38 100 GLU B O 1
ATOM 1739 N N . HIS B 1 101 ? 6.117 13.266 11.297 1 98.75 101 HIS B N 1
ATOM 1740 C CA . HIS B 1 101 ? 6.309 13.25 9.852 1 98.75 101 HIS B CA 1
ATOM 1741 C C . HIS B 1 101 ? 5.348 14.203 9.148 1 98.75 101 HIS B C 1
ATOM 1743 O O . HIS B 1 101 ? 4.348 14.625 9.734 1 98.75 101 HIS B O 1
ATOM 1749 N N . GLY B 1 102 ? 5.68 14.633 8.008 1 98.56 102 GLY B N 1
ATOM 1750 C CA . GLY B 1 102 ? 4.922 15.477 7.102 1 98.56 102 GLY B CA 1
ATOM 1751 C C . GLY B 1 102 ? 5.363 15.352 5.656 1 98.56 102 GLY B C 1
ATOM 1752 O O . GLY B 1 102 ? 6.336 14.648 5.359 1 98.56 102 GLY B O 1
ATOM 1753 N N . LEU B 1 103 ? 4.625 15.953 4.77 1 98.75 103 LEU B N 1
ATOM 1754 C CA . LEU B 1 103 ? 4.891 15.867 3.338 1 98.75 103 LEU B CA 1
ATOM 1755 C C . LEU B 1 103 ? 4.461 17.156 2.631 1 98.75 103 LEU B C 1
ATOM 1757 O O . LEU B 1 103 ? 3.395 17.703 2.918 1 98.75 103 LEU B O 1
ATOM 1761 N N . ARG B 1 104 ? 5.266 17.625 1.722 1 98.06 104 ARG B N 1
ATOM 1762 C CA . ARG B 1 104 ? 4.883 18.812 0.965 1 98.06 104 ARG B CA 1
ATOM 1763 C C . ARG B 1 104 ? 5.168 18.641 -0.522 1 98.06 104 ARG B C 1
ATOM 1765 O O . ARG B 1 104 ? 6.125 17.953 -0.896 1 98.06 104 ARG B O 1
ATOM 1772 N N . ASN B 1 105 ? 4.363 19.234 -1.34 1 98.44 105 ASN B N 1
ATOM 1773 C CA . ASN B 1 105 ? 4.516 19.25 -2.791 1 98.44 105 ASN B CA 1
ATOM 1774 C C . ASN B 1 105 ? 5.004 20.609 -3.283 1 98.44 105 ASN B C 1
ATOM 1776 O O . ASN B 1 105 ? 4.223 21.562 -3.396 1 98.44 105 ASN B O 1
ATOM 1780 N N . GLU B 1 106 ? 6.188 20.641 -3.658 1 93.81 106 GLU B N 1
ATOM 1781 C CA . GLU B 1 106 ? 6.742 21.875 -4.188 1 93.81 106 GLU B CA 1
ATOM 1782 C C . GLU B 1 106 ? 6.863 21.828 -5.707 1 93.81 106 GLU B C 1
ATOM 1784 O O . GLU B 1 106 ? 7.477 22.703 -6.316 1 93.81 106 GLU B O 1
ATOM 1789 N N . GLY B 1 107 ? 6.379 20.734 -6.246 1 93.75 107 GLY B N 1
ATOM 1790 C CA . GLY B 1 107 ? 6.473 20.562 -7.684 1 93.75 107 GLY B CA 1
ATOM 1791 C C . GLY B 1 107 ? 5.316 21.188 -8.438 1 93.75 107 GLY B C 1
ATOM 1792 O O . GLY B 1 107 ? 4.457 21.844 -7.844 1 93.75 107 GLY B O 1
ATOM 1793 N N . THR B 1 108 ? 5.309 21 -9.766 1 94.56 108 THR B N 1
ATOM 1794 C CA . THR B 1 108 ? 4.336 21.641 -10.641 1 94.56 108 THR B CA 1
ATOM 1795 C C . THR B 1 108 ? 3.209 20.688 -11.008 1 94.56 108 THR B C 1
ATOM 1797 O O . THR B 1 108 ? 2.252 21.078 -11.68 1 94.56 108 THR B O 1
ATOM 1800 N N . VAL B 1 109 ? 3.312 19.438 -10.594 1 97.19 109 VAL B N 1
ATOM 1801 C CA . VAL B 1 109 ? 2.25 18.469 -10.828 1 97.19 109 VAL B CA 1
ATOM 1802 C C . VAL B 1 109 ? 1.741 17.922 -9.492 1 97.19 109 VAL B C 1
ATOM 1804 O O . VAL B 1 109 ? 2.375 18.125 -8.453 1 97.19 109 VAL B O 1
ATOM 1807 N N . ALA B 1 110 ? 0.607 17.281 -9.516 1 98.19 110 ALA B N 1
ATOM 1808 C CA . ALA B 1 110 ? 0.035 16.703 -8.297 1 98.19 110 ALA B CA 1
ATOM 1809 C C . ALA B 1 110 ? 0.955 15.633 -7.715 1 98.19 110 ALA B C 1
ATOM 1811 O O . ALA B 1 110 ? 1.585 14.875 -8.453 1 98.19 110 ALA B O 1
ATOM 1812 N N . LEU B 1 111 ? 1.102 15.68 -6.438 1 98.69 111 LEU B N 1
ATOM 1813 C CA . LEU B 1 111 ? 1.741 14.594 -5.703 1 98.69 111 LEU B CA 1
ATOM 1814 C C . LEU B 1 111 ? 0.703 13.617 -5.168 1 98.69 111 LEU B C 1
ATOM 1816 O O . LEU B 1 111 ? -0.223 14.008 -4.457 1 98.69 111 LEU B O 1
ATOM 1820 N N . LYS B 1 112 ? 0.795 12.336 -5.566 1 98.81 112 LYS B N 1
ATOM 1821 C CA . LYS B 1 112 ? -0.137 11.305 -5.109 1 98.81 112 LYS B CA 1
ATOM 1822 C C . LYS B 1 112 ? 0.6 10.156 -4.426 1 98.81 112 LYS B C 1
ATOM 1824 O O . LYS B 1 112 ? 1.713 9.805 -4.82 1 98.81 112 LYS B O 1
ATOM 1829 N N . LEU B 1 113 ? -0.047 9.656 -3.432 1 98.88 113 LEU B N 1
ATOM 1830 C CA . LEU B 1 113 ? 0.533 8.523 -2.715 1 98.88 113 LEU B CA 1
ATOM 1831 C C . LEU B 1 113 ? -0.55 7.543 -2.277 1 98.88 113 LEU B C 1
ATOM 1833 O O . LEU B 1 113 ? -1.723 7.914 -2.174 1 98.88 113 LEU B O 1
ATOM 1837 N N . PHE B 1 114 ? -0.18 6.293 -2.15 1 99 114 PHE B N 1
ATOM 1838 C CA . PHE B 1 114 ? -0.971 5.242 -1.524 1 99 114 PHE B CA 1
ATOM 1839 C C . PHE B 1 114 ? -0.521 5.012 -0.087 1 99 114 PHE B C 1
ATOM 1841 O O . PHE B 1 114 ? 0.656 4.742 0.165 1 99 114 PHE B O 1
ATOM 1848 N N . TYR B 1 115 ? -1.405 5.211 0.924 1 99 115 TYR B N 1
ATOM 1849 C CA . TYR B 1 115 ? -1.047 5.02 2.324 1 99 115 TYR B CA 1
ATOM 1850 C C . TYR B 1 115 ? -1.678 3.75 2.883 1 99 115 TYR B C 1
ATOM 1852 O O . TYR B 1 115 ? -2.768 3.355 2.463 1 99 115 TYR B O 1
ATOM 1860 N N . VAL B 1 116 ? -1.025 3.123 3.826 1 99 116 VAL B N 1
ATOM 1861 C CA . VAL B 1 116 ? -1.531 1.92 4.477 1 99 116 VAL B CA 1
ATOM 1862 C C . VAL B 1 116 ? -1.219 1.97 5.973 1 99 116 VAL B C 1
ATOM 1864 O O . VAL B 1 116 ? -0.114 2.348 6.367 1 99 116 VAL B O 1
ATOM 1867 N N . PHE B 1 117 ? -2.195 1.631 6.824 1 98.94 117 PHE B N 1
ATOM 1868 C CA . PHE B 1 117 ? -2.041 1.405 8.258 1 98.94 117 PHE B CA 1
ATOM 1869 C C . PHE B 1 117 ? -2.309 -0.054 8.609 1 98.94 117 PHE B C 1
ATOM 1871 O O . PHE B 1 117 ? -3.219 -0.674 8.055 1 98.94 117 PHE B O 1
ATOM 1878 N N . PRO B 1 118 ? -1.532 -0.623 9.539 1 98.81 118 PRO B N 1
ATOM 1879 C CA . PRO B 1 118 ? -1.813 -1.987 9.992 1 98.81 118 PRO B CA 1
ATOM 1880 C C . PRO B 1 118 ? -2.91 -2.043 11.055 1 98.81 118 PRO B C 1
ATOM 1882 O O . PRO B 1 118 ? -2.758 -2.73 12.07 1 98.81 118 PRO B O 1
ATOM 1885 N N . THR B 1 119 ? -3.896 -1.267 10.922 1 98.56 119 THR B N 1
ATOM 1886 C CA . THR B 1 119 ? -5.125 -1.282 11.703 1 98.56 119 THR B CA 1
ATOM 1887 C C . THR B 1 119 ? -6.348 -1.314 10.789 1 98.56 119 THR B C 1
ATOM 1889 O O . THR B 1 119 ? -6.336 -0.733 9.703 1 98.56 119 THR B O 1
ATOM 1892 N N . GLY B 1 120 ? -7.371 -1.944 11.211 1 98.56 120 GLY B N 1
ATOM 1893 C CA . GLY B 1 120 ? -8.5 -2.232 10.336 1 98.56 120 GLY B CA 1
ATOM 1894 C C . GLY B 1 120 ? -9.375 -1.023 10.078 1 98.56 120 GLY B C 1
ATOM 1895 O O . GLY B 1 120 ? -10.078 -0.963 9.062 1 98.56 120 GLY B O 1
ATOM 1896 N N . CYS B 1 121 ? -9.367 -0.174 11 1 98.69 121 CYS B N 1
ATOM 1897 C CA . CYS B 1 121 ? -10.281 0.959 10.906 1 98.69 121 CYS B CA 1
ATOM 1898 C C . CYS B 1 121 ? -9.516 2.275 10.844 1 98.69 121 CYS B C 1
ATOM 1900 O O . CYS B 1 121 ? -8.867 2.668 11.82 1 98.69 121 CYS B O 1
ATOM 1902 N N . PHE B 1 122 ? -9.672 2.961 9.695 1 98.75 122 PHE B N 1
ATOM 1903 C CA . PHE B 1 122 ? -8.969 4.227 9.508 1 98.75 122 PHE B CA 1
ATOM 1904 C C . PHE B 1 122 ? -9.391 5.238 10.57 1 98.75 122 PHE B C 1
ATOM 1906 O O . PHE B 1 122 ? -8.578 6.031 11.039 1 98.75 122 PHE B O 1
ATOM 1913 N N . ALA B 1 123 ? -10.602 5.254 10.945 1 97.75 123 ALA B N 1
ATOM 1914 C CA . ALA B 1 123 ? -11.156 6.207 11.906 1 97.75 123 ALA B CA 1
ATOM 1915 C C . ALA B 1 123 ? -10.5 6.055 13.273 1 97.75 123 ALA B C 1
ATOM 1917 O O . ALA B 1 123 ? -10.594 6.949 14.117 1 97.75 123 ALA B O 1
ATOM 1918 N N . ASP B 1 124 ? -9.867 4.938 13.484 1 98.31 124 ASP B N 1
ATOM 1919 C CA . ASP B 1 124 ? -9.219 4.688 14.766 1 98.31 124 ASP B CA 1
ATOM 1920 C C . ASP B 1 124 ? -7.836 5.344 14.82 1 98.31 124 ASP B C 1
ATOM 1922 O O . ASP B 1 124 ? -7.23 5.434 15.891 1 98.31 124 ASP B O 1
ATOM 1926 N N . VAL B 1 125 ? -7.273 5.754 13.719 1 98.75 125 VAL B N 1
ATOM 1927 C CA . VAL B 1 125 ? -5.988 6.449 13.695 1 98.75 125 VAL B CA 1
ATOM 1928 C C . VAL B 1 125 ? -6.168 7.891 14.164 1 98.75 125 VAL B C 1
ATOM 1930 O O . VAL B 1 125 ? -6.777 8.703 13.461 1 98.75 125 VAL B O 1
ATOM 1933 N N . VAL B 1 126 ? -5.621 8.164 15.266 1 98.56 126 VAL B N 1
ATOM 1934 C CA . VAL B 1 126 ? -5.777 9.484 15.859 1 98.56 126 VAL B CA 1
ATOM 1935 C C . VAL B 1 126 ? -4.57 10.352 15.5 1 98.56 126 VAL B C 1
ATOM 1937 O O . VAL B 1 126 ? -3.449 10.07 15.938 1 98.56 126 VAL B O 1
ATOM 1940 N N . TYR B 1 127 ? -4.828 11.398 14.797 1 98.5 127 TYR B N 1
ATOM 1941 C CA . TYR B 1 127 ? -3.799 12.336 14.359 1 98.5 127 TYR B CA 1
ATOM 1942 C C . TYR B 1 127 ? -3.531 13.383 15.43 1 98.5 127 TYR B C 1
ATOM 1944 O O . TYR B 1 127 ? -4.465 13.977 15.977 1 98.5 127 TYR B O 1
ATOM 1952 N N . HIS B 1 128 ? -2.25 13.57 15.719 1 98.44 128 HIS B N 1
ATOM 1953 C CA . HIS B 1 128 ? -1.822 14.609 16.656 1 98.44 128 HIS B CA 1
ATOM 1954 C C . HIS B 1 128 ? -0.969 15.664 15.945 1 98.44 128 HIS B C 1
ATOM 1956 O O . HIS B 1 128 ? 0.166 15.383 15.555 1 98.44 128 HIS B O 1
ATOM 1962 N N . PHE B 1 129 ? -1.483 16.812 15.812 1 97.38 129 PHE B N 1
ATOM 1963 C CA . PHE B 1 129 ? -0.774 17.938 15.242 1 97.38 129 PHE B CA 1
ATOM 1964 C C . PHE B 1 129 ? -0.219 18.844 16.344 1 97.38 129 PHE B C 1
ATOM 1966 O O . PHE B 1 129 ? -0.803 18.953 17.422 1 97.38 129 PHE B O 1
ATOM 1973 N N . PRO B 1 130 ? 0.95 19.391 16.094 1 88.5 130 PRO B N 1
ATOM 1974 C CA . PRO B 1 130 ? 1.494 20.297 17.109 1 88.5 130 PRO B CA 1
ATOM 1975 C C . PRO B 1 130 ? 0.569 21.469 17.406 1 88.5 130 PRO B C 1
ATOM 1977 O O . PRO B 1 130 ? -0.133 21.953 16.516 1 88.5 130 PRO B O 1
ATOM 1980 N N . GLU B 1 131 ? 0.248 21.781 18.703 1 75.94 131 GLU B N 1
ATOM 1981 C CA . GLU B 1 131 ? -0.518 22.938 19.188 1 75.94 131 GLU B CA 1
ATOM 1982 C C . GLU B 1 131 ? 0.077 24.25 18.672 1 75.94 131 GLU B C 1
ATOM 1984 O O . GLU B 1 131 ? 1.288 24.344 18.469 1 75.94 131 GLU B O 1
#

Radius of gyration: 17.71 Å; Cα contacts (8 Å, |Δi|>4): 778; chains: 2; bounding box: 39×56×46 Å

Secondary structure (DSSP, 8-state):
-------EEE-GGGS--EEEEETTTEEEEEEEEE-TTTSS--S-EEEEEEE-TTT-EEEEEB-SS-EEEEEEESEEEEEETTEEEEEETT-EEEE-TT--EEEE--SSS-EEEEEEESSS-GGG---B---/-------EEE-GGGS--EEEEETTTEEEEEEEEE-TTTSS--S-EEEEEEE-TTT-EEEEEB-SS-EEEEEEESEEEEEETTEEEEEETT-EEEE-TT--EEEE--SSS-EEEEEEESSS-GGG---B---

Sequence (262 aa):
MTKLTQPVITSAAERPREEWNDPVHGSVSWHTLFSSDITPTDSMSAGIAELAPGGGALQMHRHAEPEIYFITEGTGIMMLEGSETVVTAGSAVFIPGNAEHGLRNEGTVALKLFYVFPTGCFADVVYHFPEMTKLTQPVITSAAERPREEWNDPVHGSVSWHTLFSSDITPTDSMSAGIAELAPGGGALQMHRHAEPEIYFITEGTGIMMLEGSETVVTAGSAVFIPGNAEHGLRNEGTVALKLFYVFPTGCFADVVYHFPE

Foldseek 3Di:
DLQDADDDDDAQVVFDKDFDPDPQFFTKIWGWDAAVVVHSHWQKTKIKMKAAEAWGKGAKKAWQWKKKKAKQAAWKWKDWQRDTDIDHHGDMDIHHHGTIIMMIHHHGGMTMIMMMTRGRHPVPTDIGTDD/DLQDADDDDDAQVVFDKDFDPDPQFFTKIWGWDAAVVVHSHWQKTKTKMKAAEAKGKGAKKAWQWKKKKAKQAAWKWKDWQRDTDIDHHGDMDIHHHGTIIMMIHHHGGMTMIMMMTRGRHPVPTDIGTDD

pLDDT: mean 96.42, std 8.23, range [35.44, 99.0]

InterPro domains:
  IPR011051 RmlC-like cupin domain superfamily [SSF51182] (23-120)
  IPR013096 Cupin 2, conserved barrel [PF07883] (48-117)
  IPR014710 RmlC-like jelly roll fold [G3DSA:2.60.120.10] (8-122)
  IPR051610 Glucose-6-phosphate isomerase/Oxalate decarboxylase [PTHR35848] (30-120)